Protein AF-A0A1I1M8N9-F1 (afdb_monomer_lite)

pLDDT: mean 78.41, std 16.71, range [30.73, 97.44]

Radius of gyration: 18.56 Å; chains: 1; bounding box: 44×31×47 Å

Secondary structure (DSSP, 8-state):
-EEEESS-STTTT-EEEEEEETTEEEEEETTEEEEESSHHHHHHHHHTTTGGGS-EEEE--PPPPEETTEEEEEEEEEEEETTEEEEEEEEEEEEPTT-SSGGGEEEEEEHHHHHT-TTB--S--TTHHHHHHHHHHHHHHHHHHH-TT--EEEEEEEE-TT--EEEEEEESS---GGGTTS-----THHHHHHHHHTT--

Foldseek 3Di:
DKKAFPDDDLRPLIWDWDPPDQQWIWIDDDLDIDIGRHPVRVVVVSVVVCSVVGHIDDDDDAAFKAAPNFGKKKKWKWFADPNAIFTDAIKIFTCDVSDPDRSNRPDIDGPVCQLPRPRTLAPDCPCLVVVVGVVVRVVVVVVCVVPVPQGMKIWIWGAHSDGDIDTPDIDSDDDPVVVPVPDDDPDVVCPPVVVVVVVPD

Structure (mmCIF, N/CA/C/O backbone):
data_AF-A0A1I1M8N9-F1
#
_entry.id   AF-A0A1I1M8N9-F1
#
loop_
_atom_site.group_PDB
_atom_site.id
_atom_site.type_symbol
_atom_site.label_atom_id
_atom_site.label_alt_id
_atom_site.label_comp_id
_atom_site.label_asym_id
_atom_site.label_entity_id
_atom_site.label_seq_id
_atom_site.pdbx_PDB_ins_code
_atom_site.Cartn_x
_atom_site.Cartn_y
_atom_site.Cartn_z
_atom_site.occupancy
_atom_site.B_iso_or_equiv
_atom_site.auth_seq_id
_atom_site.auth_comp_id
_atom_site.auth_asym_id
_atom_site.auth_atom_id
_atom_site.pdbx_PDB_model_num
ATOM 1 N N . MET A 1 1 ? 6.890 5.840 -14.897 1.00 63.34 1 MET A N 1
ATOM 2 C CA . MET A 1 1 ? 5.447 6.082 -14.662 1.00 63.34 1 MET A CA 1
ATOM 3 C C . MET A 1 1 ? 4.672 4.775 -14.721 1.00 63.34 1 MET A C 1
ATOM 5 O O . MET A 1 1 ? 5.058 3.883 -15.470 1.00 63.34 1 MET A O 1
ATOM 9 N N . ASN A 1 2 ? 3.602 4.658 -13.938 1.00 62.38 2 ASN A N 1
ATOM 10 C CA . ASN A 1 2 ? 2.645 3.559 -14.029 1.00 62.38 2 ASN A CA 1
ATOM 11 C C . ASN A 1 2 ? 1.405 4.045 -14.783 1.00 62.38 2 ASN A C 1
ATOM 13 O O . ASN A 1 2 ? 0.916 5.144 -14.525 1.00 62.38 2 ASN A O 1
ATOM 17 N N . ILE A 1 3 ? 0.877 3.219 -15.678 1.00 62.47 3 ILE A N 1
ATOM 18 C CA . ILE A 1 3 ? -0.401 3.462 -16.337 1.00 62.47 3 ILE A CA 1
ATOM 19 C C . ILE A 1 3 ? -1.380 2.390 -15.853 1.00 62.47 3 ILE A C 1
ATOM 21 O O . ILE A 1 3 ? -1.146 1.198 -16.060 1.00 62.47 3 ILE A O 1
ATOM 25 N N . LYS A 1 4 ? -2.452 2.813 -15.174 1.00 58.88 4 LYS A N 1
ATOM 26 C CA . LYS A 1 4 ? -3.506 1.946 -14.618 1.00 58.88 4 LYS A CA 1
ATOM 27 C C . LYS A 1 4 ? -4.832 2.245 -15.328 1.00 58.88 4 LYS A C 1
ATOM 29 O O . LYS A 1 4 ? -5.131 3.423 -15.520 1.00 58.88 4 LYS A O 1
ATOM 34 N N . PRO A 1 5 ? -5.646 1.243 -15.698 1.00 53.53 5 PRO A N 1
ATOM 35 C CA . PRO A 1 5 ? -6.990 1.509 -16.201 1.00 53.53 5 PRO A CA 1
ATOM 36 C C . PRO A 1 5 ? -7.826 2.262 -15.153 1.00 53.53 5 PRO A C 1
ATOM 38 O O . PRO A 1 5 ? -7.735 1.981 -13.962 1.00 53.53 5 PRO A O 1
ATOM 41 N N . PHE A 1 6 ? -8.662 3.200 -15.596 1.00 44.50 6 PHE A N 1
ATOM 42 C CA . PHE A 1 6 ? -9.544 4.024 -14.756 1.00 44.50 6 PHE A CA 1
ATOM 43 C C . PHE A 1 6 ? -10.494 3.166 -13.911 1.00 44.50 6 PHE A C 1
ATOM 45 O O . PHE A 1 6 ? -10.737 3.469 -12.749 1.00 44.50 6 PHE A O 1
ATOM 52 N N . VAL A 1 7 ? -10.957 2.046 -14.476 1.00 50.81 7 VAL A N 1
ATOM 53 C CA . VAL A 1 7 ? -11.667 0.986 -13.756 1.00 50.81 7 VAL A CA 1
ATOM 54 C C . VAL A 1 7 ? -10.872 -0.303 -13.926 1.00 50.81 7 VAL A C 1
ATOM 56 O O . VAL A 1 7 ? -10.923 -0.945 -14.978 1.00 50.81 7 VAL A O 1
ATOM 59 N N . SER A 1 8 ? -10.114 -0.675 -12.899 1.00 48.41 8 SER A N 1
ATOM 60 C CA . SER A 1 8 ? -9.426 -1.965 -12.834 1.00 48.41 8 SER A CA 1
ATOM 61 C C . SER A 1 8 ? -9.628 -2.584 -11.459 1.00 48.41 8 SER A C 1
ATOM 63 O O . SER A 1 8 ? -9.270 -1.965 -10.459 1.00 48.41 8 SER A O 1
ATOM 65 N N . GLN A 1 9 ? -10.120 -3.817 -11.413 1.00 49.56 9 GLN A N 1
ATOM 66 C CA . GLN A 1 9 ? -9.989 -4.672 -10.236 1.00 49.56 9 GLN A CA 1
ATOM 67 C C . GLN A 1 9 ? -8.716 -5.521 -10.373 1.00 49.56 9 GLN A C 1
ATOM 69 O O . GLN A 1 9 ? -8.291 -5.841 -11.484 1.00 49.56 9 GLN A O 1
ATOM 74 N N . GLN A 1 10 ? -8.090 -5.864 -9.242 1.00 52.69 10 GLN A N 1
ATOM 75 C CA . GLN A 1 10 ? -6.992 -6.846 -9.160 1.00 52.69 10 GLN A CA 1
ATOM 76 C C . GLN A 1 10 ? -5.707 -6.490 -9.941 1.00 52.69 10 GLN A C 1
ATOM 78 O O . GLN A 1 10 ? -4.848 -7.335 -10.159 1.00 52.69 10 GLN A O 1
ATOM 83 N N . GLY A 1 11 ? -5.519 -5.232 -10.355 1.00 54.22 11 GLY A N 1
ATOM 84 C CA . GLY A 1 11 ? -4.303 -4.793 -11.061 1.00 54.22 11 GLY A CA 1
ATOM 85 C C . GLY A 1 11 ? -4.189 -5.278 -12.506 1.00 54.22 11 GLY A C 1
ATOM 86 O O . GLY A 1 11 ? -3.132 -5.130 -13.120 1.00 54.22 11 GLY A O 1
ATOM 87 N N . LEU A 1 12 ? -5.275 -5.821 -13.062 1.00 55.72 12 LEU A N 1
ATOM 88 C CA . LEU A 1 12 ? -5.345 -6.207 -14.464 1.00 55.72 12 LEU A CA 1
ATOM 89 C C . LEU A 1 12 ? -5.147 -4.982 -15.361 1.00 55.72 12 LEU A C 1
ATOM 91 O O . LEU A 1 12 ? -5.797 -3.952 -15.186 1.00 55.72 12 LEU A O 1
ATOM 95 N N . GLY A 1 13 ? -4.253 -5.108 -16.341 1.00 61.28 13 GLY A N 1
ATOM 96 C CA . GLY A 1 13 ? -4.018 -4.068 -17.340 1.00 61.28 13 GLY A CA 1
ATOM 97 C C . GLY A 1 13 ? -3.053 -2.958 -16.915 1.00 61.28 13 GLY A C 1
ATOM 98 O O . GLY A 1 13 ? -2.938 -1.983 -17.655 1.00 61.28 13 GLY A O 1
ATOM 99 N N . ILE A 1 14 ? -2.356 -3.080 -15.777 1.00 67.00 14 ILE A N 1
ATOM 100 C CA . ILE A 1 14 ? -1.326 -2.110 -15.372 1.00 67.00 14 ILE A CA 1
ATOM 101 C C . ILE A 1 14 ? -0.049 -2.319 -16.196 1.00 67.00 14 ILE A C 1
ATOM 103 O O . ILE A 1 14 ? 0.514 -3.413 -16.231 1.00 67.00 14 ILE A O 1
ATOM 107 N N . ALA A 1 15 ? 0.442 -1.244 -16.811 1.00 73.75 15 ALA A N 1
ATOM 108 C CA . ALA A 1 15 ? 1.745 -1.2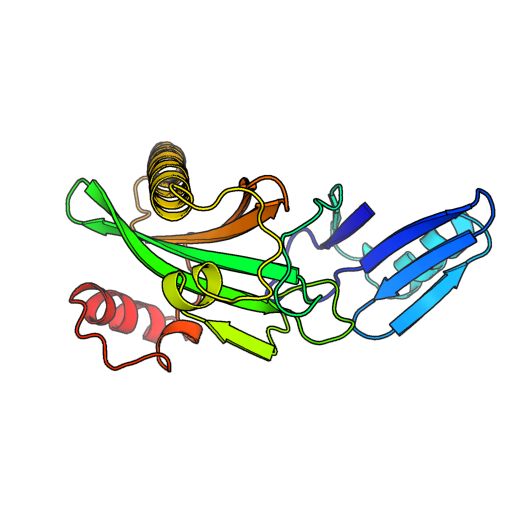03 -17.468 1.00 73.75 15 ALA A CA 1
ATOM 109 C C . ALA A 1 15 ? 2.672 -0.226 -16.736 1.00 73.75 15 ALA A C 1
ATOM 111 O O . ALA A 1 15 ? 2.276 0.895 -16.411 1.00 73.75 15 ALA A O 1
ATOM 112 N N . LYS A 1 16 ? 3.923 -0.622 -16.502 1.00 76.12 16 LYS A N 1
ATOM 113 C CA . LYS A 1 16 ? 4.987 0.283 -16.052 1.00 76.12 16 LYS A CA 1
ATOM 114 C C . LYS A 1 16 ? 5.821 0.689 -17.254 1.00 76.12 16 LYS A C 1
ATOM 116 O O . LYS A 1 16 ? 6.266 -0.172 -18.002 1.00 76.12 16 LYS A O 1
ATOM 121 N N . ILE A 1 17 ? 6.064 1.987 -17.396 1.00 79.25 17 ILE A N 1
ATOM 122 C CA . ILE A 1 17 ? 6.985 2.540 -18.389 1.00 79.25 17 ILE A CA 1
ATOM 123 C C . ILE A 1 17 ? 8.141 3.210 -17.661 1.00 79.25 17 ILE A C 1
ATOM 125 O O . ILE A 1 17 ? 7.931 4.100 -16.824 1.00 79.25 17 ILE A O 1
ATOM 129 N N . THR A 1 18 ? 9.353 2.804 -18.008 1.00 81.25 18 THR A N 1
ATOM 130 C CA . THR A 1 18 ? 10.605 3.374 -17.512 1.00 81.25 18 THR A CA 1
ATOM 131 C C . THR A 1 18 ? 11.383 3.926 -18.699 1.00 81.25 18 THR A C 1
ATOM 133 O O . THR A 1 18 ? 11.712 3.177 -19.613 1.00 81.25 18 THR A O 1
ATOM 136 N N . MET A 1 19 ? 11.697 5.221 -18.698 1.00 80.94 19 MET A N 1
ATOM 137 C CA . MET A 1 19 ? 12.667 5.769 -19.647 1.00 80.94 19 MET A CA 1
ATOM 138 C C . MET A 1 19 ? 14.065 5.397 -19.144 1.00 80.94 19 MET A C 1
ATOM 140 O O . MET A 1 19 ? 14.479 5.871 -18.090 1.00 80.94 19 MET A O 1
ATOM 144 N N . LEU A 1 20 ? 14.757 4.510 -19.858 1.00 83.25 20 LEU A N 1
ATOM 145 C CA . LEU A 1 20 ? 16.126 4.101 -19.528 1.00 83.25 20 LEU A CA 1
ATOM 146 C C . LEU A 1 20 ? 17.129 5.163 -19.991 1.00 83.25 20 LEU A C 1
ATOM 148 O O . LEU A 1 20 ? 18.097 5.465 -19.303 1.00 83.25 20 LEU A O 1
ATOM 152 N N . ASN A 1 21 ? 16.881 5.723 -21.175 1.00 82.19 21 ASN A N 1
ATOM 153 C CA . ASN A 1 21 ? 17.576 6.865 -21.761 1.00 82.19 21 ASN A CA 1
ATOM 154 C C . ASN A 1 21 ? 16.649 7.512 -22.818 1.00 82.19 21 ASN A C 1
ATOM 156 O O . ASN A 1 21 ? 15.583 6.952 -23.089 1.00 82.19 21 ASN A O 1
ATOM 160 N N . PRO A 1 22 ? 17.020 8.650 -23.439 1.00 80.06 22 PRO A N 1
ATOM 161 C CA . PRO A 1 22 ? 16.155 9.353 -24.396 1.00 80.06 22 PRO A CA 1
ATOM 162 C C . PRO A 1 22 ? 15.687 8.523 -25.604 1.00 80.06 22 PRO A C 1
ATOM 164 O O . PRO A 1 22 ? 14.729 8.900 -26.268 1.00 80.06 22 PRO A O 1
ATOM 167 N N . PHE A 1 23 ? 16.345 7.395 -25.878 1.00 82.44 23 PHE A N 1
ATOM 168 C CA . PHE A 1 23 ? 16.056 6.509 -27.003 1.00 82.44 23 PHE A CA 1
ATOM 169 C C . PHE A 1 23 ? 15.580 5.125 -26.563 1.00 82.44 23 PHE A C 1
ATOM 171 O O . PHE A 1 23 ? 15.506 4.229 -27.388 1.00 82.44 23 PHE A O 1
ATOM 178 N N . HIS A 1 24 ? 15.341 4.881 -25.273 1.00 86.50 24 HIS A N 1
ATOM 179 C CA . HIS A 1 24 ? 14.956 3.550 -24.806 1.00 86.50 24 HIS A CA 1
ATOM 180 C C . HIS A 1 24 ? 13.930 3.630 -23.683 1.00 86.50 24 HIS A C 1
ATOM 182 O O . HIS A 1 24 ? 14.194 4.164 -22.604 1.00 86.50 24 HIS A O 1
ATOM 188 N N . TYR A 1 25 ? 12.778 3.015 -23.925 1.00 86.00 25 TYR A N 1
ATOM 189 C CA . TYR A 1 25 ? 11.665 2.904 -22.996 1.00 86.00 25 TYR A CA 1
ATOM 190 C C . TYR A 1 25 ? 11.421 1.432 -22.686 1.00 86.00 25 TYR A C 1
ATOM 192 O O . TYR A 1 25 ? 11.065 0.654 -23.568 1.00 86.00 25 TYR A O 1
ATOM 200 N N . GLU A 1 26 ? 11.600 1.039 -21.430 1.00 87.94 26 GLU A N 1
ATOM 201 C CA . GLU A 1 26 ? 11.200 -0.278 -20.947 1.00 87.94 26 GLU A CA 1
ATOM 202 C C . GLU A 1 26 ? 9.721 -0.244 -20.561 1.00 87.94 26 GLU A C 1
ATOM 204 O O . GLU A 1 26 ? 9.294 0.576 -19.748 1.00 87.94 26 GLU A O 1
ATOM 209 N N . ILE A 1 27 ? 8.949 -1.167 -21.118 1.00 85.19 27 ILE A N 1
ATOM 210 C CA . ILE A 1 27 ? 7.550 -1.401 -20.794 1.00 85.19 27 ILE A CA 1
ATOM 211 C C . ILE A 1 27 ? 7.461 -2.749 -20.096 1.00 85.19 27 ILE A C 1
ATOM 213 O O . ILE A 1 27 ? 7.707 -3.797 -20.697 1.00 85.19 27 ILE A O 1
ATOM 217 N N . HIS A 1 28 ? 7.085 -2.723 -18.825 1.00 80.00 28 HIS A N 1
ATOM 218 C CA . HIS A 1 28 ? 6.803 -3.912 -18.042 1.00 80.00 28 HIS A CA 1
ATOM 219 C C . HIS A 1 28 ? 5.288 -4.098 -17.946 1.00 80.00 28 HIS A C 1
ATOM 221 O O . HIS A 1 28 ? 4.572 -3.242 -17.425 1.00 80.00 28 HIS A O 1
ATOM 227 N N . PHE A 1 29 ? 4.799 -5.223 -18.457 1.00 74.94 29 PHE A N 1
ATOM 228 C CA . PHE A 1 29 ? 3.398 -5.617 -18.399 1.00 74.94 29 PHE A CA 1
ATOM 229 C C . PHE A 1 29 ? 3.291 -7.059 -1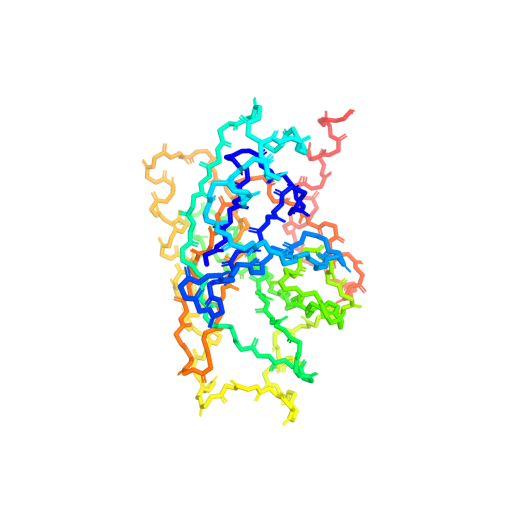7.895 1.00 74.94 29 PHE A C 1
ATOM 231 O O . PHE A 1 29 ? 3.870 -7.970 -18.493 1.00 74.94 29 PHE A O 1
ATOM 238 N N . ASN A 1 30 ? 2.550 -7.274 -16.805 1.00 69.00 30 ASN A N 1
ATOM 239 C CA . ASN A 1 30 ? 2.517 -8.545 -16.071 1.00 69.00 30 ASN A CA 1
ATOM 240 C C . ASN A 1 30 ? 3.936 -9.019 -15.698 1.00 69.00 30 ASN A C 1
ATOM 242 O O . ASN A 1 30 ? 4.617 -8.312 -14.969 1.00 69.00 30 ASN A O 1
ATOM 246 N N . ASN A 1 31 ? 4.381 -10.174 -16.206 1.00 65.50 31 ASN A N 1
ATOM 247 C CA . ASN A 1 31 ? 5.724 -10.736 -16.007 1.00 65.50 31 ASN A CA 1
ATOM 248 C C . ASN A 1 31 ? 6.640 -10.571 -17.236 1.00 65.50 31 ASN A C 1
ATOM 250 O O . ASN A 1 31 ? 7.635 -11.283 -17.376 1.00 65.50 31 ASN A O 1
ATOM 254 N N . ARG A 1 32 ? 6.278 -9.697 -18.183 1.00 74.31 32 ARG A N 1
ATOM 255 C CA . ARG A 1 32 ? 7.026 -9.486 -19.429 1.00 74.31 32 ARG A CA 1
ATOM 256 C C . ARG A 1 32 ? 7.568 -8.072 -19.499 1.00 74.31 32 ARG A C 1
ATOM 258 O O . ARG A 1 32 ? 6.837 -7.107 -19.280 1.00 74.31 32 ARG A O 1
ATOM 265 N N . LYS A 1 33 ? 8.828 -7.960 -19.906 1.00 84.56 33 LYS A N 1
ATOM 266 C CA . LYS A 1 33 ? 9.491 -6.692 -20.210 1.00 84.56 33 LYS A CA 1
ATOM 267 C C . LYS A 1 33 ? 9.748 -6.600 -21.709 1.00 84.56 33 LYS A C 1
ATOM 269 O O . LYS A 1 33 ? 10.160 -7.579 -22.327 1.00 84.56 33 LYS A O 1
ATOM 274 N N . VAL A 1 34 ? 9.482 -5.437 -22.287 1.00 87.69 34 VAL A N 1
ATOM 275 C CA . VAL A 1 34 ? 9.769 -5.114 -23.689 1.00 87.69 34 VAL A CA 1
ATOM 276 C C . VAL A 1 34 ? 10.425 -3.744 -23.735 1.00 87.69 34 VAL A C 1
ATOM 278 O O . VAL A 1 34 ? 9.952 -2.827 -23.075 1.00 87.69 34 VAL A O 1
ATOM 281 N N . THR A 1 35 ? 11.473 -3.587 -24.538 1.00 90.69 35 THR A N 1
ATOM 282 C CA . THR A 1 35 ? 12.136 -2.293 -24.748 1.00 90.69 35 THR A CA 1
ATOM 283 C C . THR A 1 35 ? 11.744 -1.719 -26.104 1.00 90.69 35 THR A C 1
ATOM 285 O O . THR A 1 35 ? 11.719 -2.448 -27.096 1.00 90.69 35 THR A O 1
ATOM 288 N N . LYS A 1 36 ? 11.430 -0.422 -26.141 1.00 90.81 36 LYS A N 1
ATOM 289 C CA . LYS A 1 36 ? 11.099 0.357 -27.341 1.00 90.81 36 LYS A CA 1
ATOM 290 C C . LYS A 1 36 ? 12.077 1.500 -27.537 1.00 90.81 36 LYS A C 1
ATOM 292 O O . LYS A 1 36 ? 12.563 2.051 -26.553 1.00 90.81 36 LYS A O 1
ATOM 297 N N . THR A 1 37 ? 12.358 1.843 -28.789 1.00 88.81 37 THR A N 1
ATOM 298 C CA . THR A 1 37 ? 13.433 2.783 -29.147 1.00 88.81 37 THR A CA 1
ATOM 299 C C . THR A 1 37 ? 13.016 4.255 -29.160 1.00 88.81 37 THR A C 1
ATOM 301 O O . THR A 1 37 ? 13.833 5.153 -29.348 1.00 88.81 37 THR A O 1
ATOM 304 N N . ASN A 1 38 ? 11.730 4.533 -28.968 1.00 84.69 38 ASN A N 1
ATOM 305 C CA . ASN A 1 38 ? 11.191 5.883 -28.842 1.00 84.69 38 ASN A CA 1
ATOM 306 C C . ASN A 1 38 ? 9.802 5.839 -28.185 1.00 84.69 38 ASN A C 1
ATOM 308 O O . ASN A 1 38 ? 9.235 4.768 -27.936 1.00 84.69 38 ASN A O 1
ATOM 312 N N . MET A 1 39 ? 9.277 7.027 -27.883 1.00 80.75 39 MET A N 1
ATOM 313 C CA . MET A 1 39 ? 7.985 7.194 -27.224 1.00 80.75 39 MET A CA 1
ATOM 314 C C . MET A 1 39 ? 6.810 6.769 -28.117 1.00 80.75 39 MET A C 1
ATOM 316 O O . MET A 1 39 ? 5.841 6.221 -27.599 1.00 80.75 39 MET A O 1
ATOM 320 N N . ASP A 1 40 ? 6.905 6.960 -29.435 1.00 85.69 40 ASP A N 1
ATOM 321 C CA . ASP A 1 40 ? 5.838 6.601 -30.378 1.00 85.69 40 ASP A CA 1
ATOM 322 C C . ASP A 1 40 ? 5.652 5.082 -30.444 1.00 85.69 40 ASP A C 1
ATOM 324 O O . ASP A 1 40 ? 4.548 4.574 -30.269 1.00 85.69 40 ASP A O 1
ATOM 328 N N . GLU A 1 41 ? 6.744 4.325 -30.547 1.00 87.56 41 GLU A N 1
ATOM 329 C CA . GLU A 1 41 ? 6.717 2.864 -30.477 1.00 87.56 41 GLU A CA 1
ATOM 330 C C . GLU A 1 41 ? 6.222 2.347 -29.124 1.00 87.56 41 GLU A C 1
ATOM 332 O O . GLU A 1 41 ? 5.574 1.297 -29.050 1.00 87.56 41 GLU A O 1
ATOM 337 N N . ALA A 1 42 ? 6.553 3.052 -28.038 1.00 83.19 42 ALA A N 1
ATOM 338 C CA . ALA A 1 42 ? 6.055 2.715 -26.714 1.00 83.19 42 ALA A CA 1
ATOM 339 C C . ALA A 1 42 ? 4.541 2.935 -26.620 1.00 83.19 42 ALA A C 1
ATOM 341 O O . ALA A 1 42 ? 3.815 2.063 -26.133 1.00 83.19 42 ALA A O 1
ATOM 342 N N . TYR A 1 43 ? 4.064 4.065 -27.137 1.00 81.81 43 TYR A N 1
ATOM 343 C CA . TYR A 1 43 ? 2.651 4.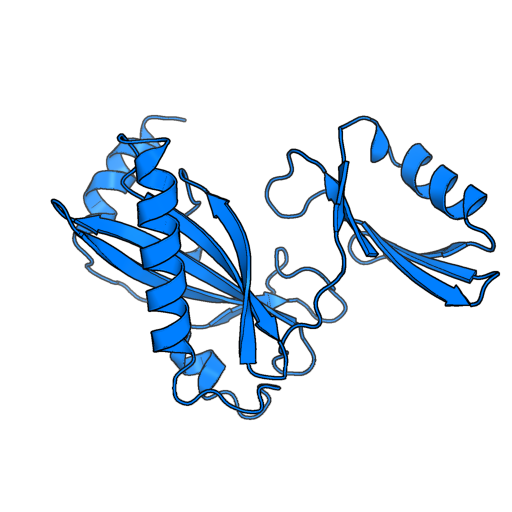405 -27.215 1.00 81.81 43 TYR A CA 1
ATOM 344 C C . TYR A 1 43 ? 1.875 3.406 -28.081 1.00 81.81 43 TYR A C 1
ATOM 346 O O . TYR A 1 43 ? 0.872 2.855 -27.622 1.00 81.81 43 TYR A O 1
ATOM 354 N N . ASP A 1 44 ? 2.367 3.091 -29.278 1.00 85.06 44 ASP A N 1
ATOM 355 C CA . ASP A 1 44 ? 1.738 2.138 -30.195 1.00 85.06 44 ASP A CA 1
ATOM 356 C C . ASP A 1 44 ? 1.695 0.726 -29.617 1.00 85.06 44 ASP A C 1
ATOM 358 O O . ASP A 1 44 ? 0.684 0.031 -29.743 1.00 85.06 44 ASP A O 1
ATOM 362 N N . TYR A 1 45 ? 2.749 0.308 -28.910 1.00 83.00 45 TYR A N 1
ATOM 363 C CA . TYR A 1 45 ? 2.755 -0.972 -28.206 1.00 83.00 45 TYR A CA 1
ATOM 364 C C . TYR A 1 45 ? 1.644 -1.047 -27.153 1.00 83.00 45 TYR A C 1
ATOM 366 O O . TYR A 1 45 ? 0.953 -2.060 -27.052 1.00 83.00 45 TYR A O 1
ATOM 374 N N . ILE A 1 46 ? 1.439 0.023 -26.382 1.00 76.62 46 ILE A N 1
ATOM 375 C CA . ILE A 1 46 ? 0.400 0.079 -25.344 1.00 76.62 46 ILE A CA 1
ATOM 376 C C . ILE A 1 46 ? -0.989 0.142 -25.978 1.00 76.62 46 ILE A C 1
ATOM 378 O O . ILE A 1 46 ? -1.893 -0.591 -25.570 1.00 76.62 46 ILE A O 1
ATOM 382 N N . LYS A 1 47 ? -1.153 0.968 -27.014 1.00 77.00 47 LYS A N 1
ATOM 383 C CA . LYS A 1 47 ? -2.395 1.108 -27.778 1.00 77.00 47 LYS A CA 1
ATOM 384 C C . LYS A 1 47 ? -2.818 -0.215 -28.418 1.00 77.00 47 LYS A C 1
ATOM 386 O O . LYS A 1 47 ? -3.976 -0.604 -28.299 1.00 77.00 47 LYS A O 1
ATOM 391 N N . GLY A 1 48 ? -1.879 -0.932 -29.037 1.00 74.81 48 GLY A N 1
ATOM 392 C CA . GLY A 1 48 ? -2.115 -2.202 -29.731 1.00 74.81 48 GLY A CA 1
ATOM 393 C C . GLY A 1 48 ? -2.423 -3.391 -28.816 1.00 74.81 48 GLY A C 1
ATOM 394 O O . GLY A 1 48 ? -2.853 -4.436 -29.298 1.00 74.81 48 GLY A O 1
ATOM 395 N N . LYS A 1 49 ? -2.233 -3.259 -27.498 1.00 69.81 49 LYS A N 1
ATOM 396 C CA . LYS A 1 49 ? -2.617 -4.276 -26.502 1.00 69.81 49 LYS A CA 1
ATOM 397 C C . LYS A 1 49 ? -4.041 -4.104 -25.976 1.00 69.81 49 LYS A C 1
ATOM 399 O O . LYS A 1 49 ? -4.375 -4.691 -24.951 1.00 69.81 49 LYS A O 1
ATOM 404 N N . ASP A 1 50 ? -4.858 -3.290 -26.647 1.00 61.69 50 ASP A N 1
ATOM 405 C CA . ASP A 1 50 ? -6.208 -2.914 -26.214 1.00 61.69 50 ASP A CA 1
ATOM 406 C C . ASP A 1 50 ? -6.258 -2.270 -24.825 1.00 61.69 50 ASP A C 1
ATOM 408 O O . ASP A 1 50 ? -7.332 -2.119 -24.242 1.00 61.69 50 ASP A O 1
ATOM 412 N N . LEU A 1 51 ? -5.103 -1.827 -24.315 1.00 61.19 51 LEU A N 1
ATOM 413 C CA . LEU A 1 51 ? -5.027 -1.143 -23.037 1.00 61.19 51 LEU A CA 1
ATOM 414 C C . LEU A 1 51 ? -5.794 0.177 -23.169 1.00 61.19 51 LEU A C 1
ATOM 416 O O . LEU A 1 51 ? -6.792 0.375 -22.502 1.00 61.19 51 LEU A O 1
ATOM 420 N N . LEU A 1 52 ? -5.502 1.013 -24.162 1.00 58.38 52 LEU A N 1
ATOM 421 C CA . LEU A 1 52 ? -6.161 2.322 -24.311 1.00 58.38 52 LEU A CA 1
ATOM 422 C C . LEU A 1 52 ? -7.627 2.297 -24.804 1.00 58.38 52 LEU A C 1
ATOM 424 O O . LEU A 1 52 ? -8.193 3.361 -25.042 1.00 58.38 52 LEU A O 1
ATOM 428 N N . LYS A 1 53 ? -8.276 1.130 -24.959 1.00 58.41 53 LYS A N 1
ATOM 429 C CA . LYS A 1 53 ? -9.724 1.064 -25.271 1.00 58.41 53 LYS A CA 1
ATOM 430 C C . LYS A 1 53 ? -10.611 1.474 -24.086 1.00 58.41 53 LYS A C 1
ATOM 432 O O . LYS A 1 53 ? -11.814 1.653 -24.252 1.00 58.41 53 LYS A O 1
ATOM 437 N N . LYS A 1 54 ? -10.029 1.615 -22.893 1.00 61.94 54 LYS A N 1
ATOM 438 C CA . LYS A 1 54 ? -10.665 2.167 -21.688 1.00 61.94 54 LYS A CA 1
ATOM 439 C C . LYS A 1 54 ? -9.926 3.442 -21.276 1.00 61.94 54 LYS A C 1
ATOM 441 O O . LYS A 1 54 ? -8.789 3.649 -21.686 1.00 61.94 54 LYS A O 1
ATOM 446 N N . SER A 1 55 ? -10.538 4.288 -20.448 1.00 67.19 55 SER A N 1
ATOM 447 C CA . SER A 1 55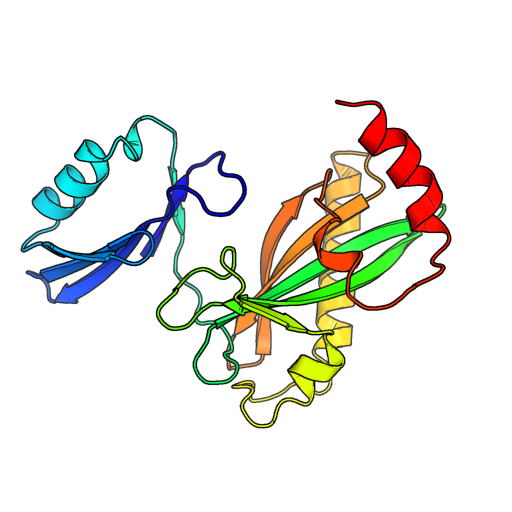 ? -9.821 5.407 -19.816 1.00 67.19 55 SER A CA 1
ATOM 448 C C . SER A 1 55 ? -8.697 4.862 -18.930 1.00 67.19 55 SER A C 1
ATOM 450 O O . SER A 1 55 ? -8.899 3.858 -18.249 1.00 67.19 55 SER A O 1
ATOM 452 N N . TYR A 1 56 ? -7.520 5.491 -18.936 1.00 69.38 56 TYR A N 1
ATOM 453 C CA . TYR A 1 56 ? -6.364 5.131 -18.100 1.00 69.38 56 TYR A CA 1
ATOM 454 C C . TYR A 1 56 ? -5.894 6.354 -17.314 1.00 69.38 56 TYR A C 1
ATOM 456 O O . TYR A 1 56 ? -5.998 7.483 -17.785 1.00 69.38 56 TYR A O 1
ATOM 464 N N . ILE A 1 57 ? -5.349 6.116 -16.126 1.00 70.12 57 ILE A N 1
ATOM 465 C CA . ILE A 1 57 ? -4.704 7.119 -15.286 1.00 70.12 57 ILE A CA 1
ATOM 466 C C . ILE A 1 57 ? -3.198 6.873 -15.339 1.00 70.12 57 ILE A C 1
ATOM 468 O O . ILE A 1 57 ? -2.726 5.762 -15.077 1.00 70.12 57 ILE A O 1
ATOM 472 N N . VAL A 1 58 ? -2.444 7.925 -15.654 1.00 72.19 58 VAL A N 1
ATOM 473 C CA . VAL A 1 58 ? -0.989 7.948 -15.495 1.00 72.19 58 VAL A CA 1
ATOM 474 C C . VAL A 1 58 ? -0.688 8.399 -14.072 1.00 72.19 58 VAL A C 1
ATOM 476 O O . VAL A 1 58 ? -1.137 9.461 -13.648 1.00 72.19 58 VAL A O 1
ATOM 479 N N . ARG A 1 59 ? 0.050 7.583 -13.322 1.00 68.50 59 ARG A N 1
ATOM 480 C CA . ARG A 1 59 ? 0.509 7.912 -11.971 1.00 68.50 59 ARG A CA 1
ATOM 481 C C . ARG A 1 59 ? 2.021 7.801 -11.894 1.00 68.50 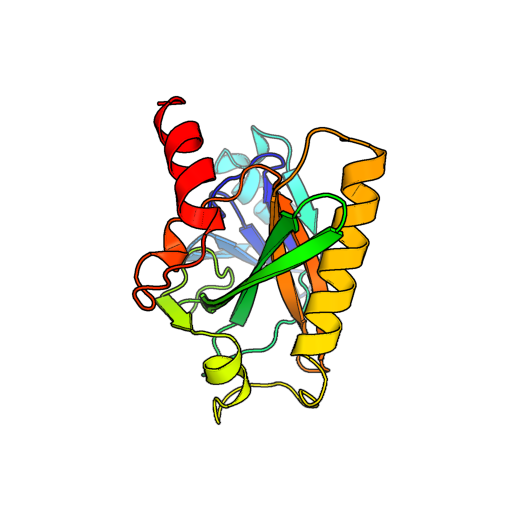59 ARG A C 1
ATOM 483 O O . ARG A 1 59 ? 2.634 6.900 -12.482 1.00 68.50 59 ARG A O 1
ATOM 490 N N . GLU A 1 60 ? 2.628 8.714 -11.152 1.00 73.38 60 GLU A N 1
ATOM 491 C CA . GLU A 1 60 ? 4.020 8.565 -10.759 1.00 73.38 60 GLU A CA 1
ATOM 492 C C . GLU A 1 60 ? 4.190 7.280 -9.939 1.00 73.38 60 GLU A C 1
ATOM 494 O O . GLU A 1 60 ? 3.292 6.865 -9.201 1.00 73.38 60 GLU A O 1
ATOM 499 N N . ARG A 1 61 ? 5.319 6.592 -10.133 1.00 73.19 61 ARG A N 1
ATOM 500 C CA . ARG A 1 61 ? 5.625 5.412 -9.328 1.00 73.19 61 ARG A CA 1
ATOM 501 C C . ARG A 1 61 ? 6.286 5.899 -8.052 1.00 73.19 61 ARG A C 1
ATOM 503 O O . ARG A 1 61 ? 7.402 6.397 -8.108 1.00 73.19 61 ARG A O 1
ATOM 510 N N . LEU A 1 62 ? 5.617 5.668 -6.935 1.00 79.94 62 LEU A N 1
ATOM 511 C CA . LEU A 1 62 ? 6.206 5.873 -5.625 1.00 79.94 62 LEU A CA 1
ATOM 512 C C . LEU A 1 62 ? 7.169 4.711 -5.320 1.00 79.94 62 LEU A C 1
ATOM 514 O O . LEU A 1 62 ? 6.820 3.553 -5.594 1.00 79.94 62 LEU A O 1
ATOM 518 N N . PRO A 1 63 ? 8.389 4.987 -4.827 1.00 84.62 63 PRO A N 1
ATOM 519 C CA . PRO A 1 63 ? 9.258 3.947 -4.296 1.00 84.62 63 PRO A CA 1
ATOM 520 C C . PRO A 1 63 ? 8.589 3.360 -3.053 1.00 84.62 63 PRO A C 1
ATOM 522 O O . PRO A 1 63 ? 8.185 4.108 -2.165 1.00 84.62 63 PRO A O 1
ATOM 525 N N . LEU A 1 64 ? 8.444 2.037 -3.015 1.00 91.00 64 LEU A N 1
ATOM 526 C CA . LEU A 1 64 ? 7.850 1.344 -1.877 1.00 91.00 64 LEU A CA 1
ATOM 527 C C . LEU A 1 64 ? 8.938 0.681 -1.056 1.00 91.00 64 LEU A C 1
ATOM 529 O O . LEU A 1 64 ? 9.971 0.290 -1.595 1.00 91.00 64 LEU A O 1
ATOM 533 N N . ALA A 1 65 ? 8.671 0.547 0.233 1.00 92.56 65 ALA A N 1
ATOM 534 C CA . ALA A 1 65 ? 9.371 -0.373 1.091 1.00 92.56 65 ALA A CA 1
ATOM 535 C C . ALA A 1 65 ? 9.269 -1.791 0.522 1.00 92.56 65 ALA A C 1
ATOM 537 O O . ALA A 1 65 ? 8.317 -2.155 -0.179 1.00 92.56 65 ALA A O 1
ATOM 538 N N . GLU A 1 66 ? 10.272 -2.588 0.838 1.00 93.19 66 GLU A N 1
ATOM 539 C CA . GLU A 1 66 ? 10.434 -3.936 0.339 1.00 93.19 66 GLU A CA 1
ATOM 540 C C . GLU A 1 66 ? 10.715 -4.878 1.507 1.00 93.19 66 GLU A C 1
ATOM 542 O O . GLU A 1 66 ? 11.318 -4.494 2.510 1.00 93.19 66 GLU A O 1
ATOM 547 N N . ILE A 1 67 ? 10.284 -6.126 1.357 1.00 92.19 67 ILE A N 1
ATOM 548 C CA . ILE A 1 67 ? 10.728 -7.255 2.173 1.00 92.19 67 ILE A CA 1
ATOM 549 C C . ILE A 1 67 ? 11.387 -8.235 1.214 1.00 92.19 67 ILE A C 1
ATOM 551 O O . ILE A 1 67 ? 10.789 -8.596 0.202 1.00 92.19 67 ILE A O 1
ATOM 555 N N . ASP A 1 68 ? 12.622 -8.643 1.504 1.00 89.38 68 ASP A N 1
ATOM 556 C CA . ASP A 1 68 ? 13.396 -9.548 0.640 1.00 89.38 68 ASP A CA 1
ATOM 557 C C . ASP A 1 68 ? 13.535 -9.027 -0.812 1.00 89.38 68 ASP A C 1
ATOM 559 O O . ASP A 1 68 ? 13.502 -9.792 -1.778 1.00 89.38 68 ASP A O 1
ATOM 563 N N . GLY A 1 69 ? 13.644 -7.702 -0.981 1.00 87.62 69 GLY A N 1
ATOM 564 C CA . GLY A 1 69 ? 13.712 -7.042 -2.294 1.00 87.62 69 GLY A CA 1
ATOM 565 C C . GLY A 1 69 ? 12.397 -7.064 -3.086 1.00 87.62 69 GLY A C 1
ATOM 566 O O . GLY A 1 69 ? 12.386 -6.809 -4.291 1.00 87.62 69 GLY A O 1
ATOM 567 N N . CYS A 1 70 ? 11.287 -7.427 -2.437 1.00 88.25 70 CYS A N 1
ATOM 568 C CA . CYS A 1 70 ? 9.958 -7.457 -3.031 1.00 88.25 70 CYS A CA 1
ATOM 569 C C . CYS A 1 70 ? 9.098 -6.321 -2.453 1.00 88.25 70 CYS A C 1
ATOM 571 O O . CYS A 1 70 ? 8.926 -6.264 -1.232 1.00 88.25 70 CYS A O 1
ATOM 573 N N . PRO A 1 71 ? 8.523 -5.439 -3.295 1.00 89.50 71 PRO A N 1
ATOM 574 C CA . PRO A 1 71 ? 7.672 -4.343 -2.841 1.00 89.50 71 PRO A CA 1
ATOM 575 C C . PRO A 1 71 ? 6.501 -4.804 -1.977 1.00 89.50 71 PRO A C 1
ATOM 577 O O . PRO A 1 71 ? 5.867 -5.821 -2.282 1.00 89.50 71 PRO A O 1
ATOM 580 N N . ILE A 1 72 ? 6.182 -4.012 -0.954 1.00 91.44 72 ILE A N 1
ATOM 581 C CA . ILE A 1 72 ? 5.028 -4.239 -0.083 1.00 91.44 72 ILE A CA 1
ATOM 582 C C . ILE A 1 72 ? 3.969 -3.144 -0.234 1.00 91.44 72 ILE A C 1
ATOM 584 O O . ILE A 1 72 ? 4.281 -1.974 -0.456 1.00 91.44 72 ILE A O 1
ATOM 588 N N . ASP A 1 73 ? 2.705 -3.532 -0.085 1.00 92.38 73 ASP A N 1
ATOM 589 C CA . ASP A 1 73 ? 1.606 -2.623 0.249 1.00 92.38 73 ASP A CA 1
ATOM 590 C C . ASP A 1 73 ? 0.804 -3.184 1.426 1.00 92.38 73 ASP A C 1
ATOM 592 O O . ASP A 1 73 ? 0.968 -4.348 1.799 1.00 92.38 73 ASP A O 1
ATOM 596 N N . ILE A 1 74 ? -0.032 -2.348 2.034 1.00 93.25 74 ILE A N 1
ATOM 597 C CA . ILE A 1 74 ? -0.876 -2.724 3.163 1.00 93.25 74 ILE A CA 1
ATOM 598 C C . ILE A 1 74 ? -2.331 -2.513 2.776 1.00 93.25 74 ILE A C 1
ATOM 600 O O . ILE A 1 74 ? -2.740 -1.397 2.460 1.00 93.25 74 ILE A O 1
ATOM 604 N N . ARG A 1 75 ? -3.134 -3.572 2.862 1.00 94.31 75 ARG A N 1
ATOM 605 C CA . ARG A 1 75 ? -4.590 -3.456 2.861 1.00 94.31 75 ARG A CA 1
ATOM 606 C C . ARG A 1 75 ? -5.054 -3.199 4.291 1.00 94.31 75 ARG A C 1
ATOM 608 O O . ARG A 1 75 ? -4.839 -4.029 5.170 1.00 94.31 75 ARG A O 1
ATOM 615 N N . VAL A 1 76 ? -5.714 -2.066 4.497 1.00 95.56 76 VAL A N 1
ATOM 616 C CA . VAL A 1 76 ? -6.285 -1.651 5.785 1.00 95.56 76 VAL A CA 1
ATOM 617 C C . VAL A 1 76 ? -7.801 -1.617 5.666 1.00 95.56 76 VAL A C 1
ATOM 619 O O . VAL A 1 76 ? -8.322 -0.979 4.754 1.00 95.56 76 VAL A O 1
ATOM 622 N N . ILE A 1 77 ? -8.510 -2.294 6.566 1.00 95.38 77 ILE A N 1
ATOM 623 C CA . ILE A 1 77 ? -9.970 -2.231 6.663 1.00 95.38 77 ILE A CA 1
ATOM 624 C C . ILE A 1 77 ? -10.341 -1.285 7.797 1.00 95.38 77 ILE A C 1
ATOM 626 O O . ILE A 1 77 ? -9.929 -1.484 8.941 1.00 95.38 77 ILE A O 1
ATOM 630 N N . THR A 1 78 ? -11.128 -0.262 7.478 1.00 96.06 78 THR A N 1
ATOM 631 C CA . THR A 1 78 ? -11.811 0.567 8.466 1.00 96.06 78 THR A CA 1
ATOM 632 C C . THR A 1 78 ? -13.294 0.252 8.469 1.00 96.06 78 THR A C 1
ATOM 634 O O . THR A 1 78 ? -13.901 0.059 7.415 1.00 96.06 78 THR A O 1
ATOM 637 N N . GLN A 1 79 ? -13.884 0.212 9.658 1.00 94.88 79 GLN A N 1
ATOM 638 C CA . GLN A 1 79 ? -15.316 0.019 9.852 1.00 94.88 79 GLN A CA 1
ATOM 639 C C . GLN A 1 79 ? -15.850 1.056 10.832 1.00 94.88 79 GLN A C 1
ATOM 641 O O . GLN A 1 79 ? -15.166 1.466 11.776 1.00 94.88 79 GLN A O 1
ATOM 646 N N . LYS A 1 80 ? -17.076 1.504 10.586 1.00 92.38 80 LYS A N 1
ATOM 647 C CA . LYS A 1 80 ? -17.792 2.427 11.453 1.00 92.38 80 LYS A CA 1
ATOM 648 C C . LYS A 1 80 ? -18.619 1.623 12.445 1.00 92.38 80 LYS A C 1
ATOM 650 O O . LYS A 1 80 ? -19.593 0.979 12.078 1.00 92.38 80 LYS A O 1
ATOM 655 N N . GLU A 1 81 ? -18.243 1.698 13.713 1.00 87.19 81 GLU A N 1
ATOM 656 C CA . GLU A 1 81 ? -19.008 1.120 14.812 1.00 87.19 81 GLU A CA 1
ATOM 657 C C . GLU A 1 81 ? -19.768 2.248 15.516 1.00 87.19 81 GLU A C 1
ATOM 659 O O . GLU A 1 81 ? -19.171 3.185 16.058 1.00 87.19 81 GLU A O 1
ATOM 664 N N . HIS A 1 82 ? -21.100 2.191 15.468 1.00 83.81 82 HIS A N 1
ATOM 665 C CA . HIS A 1 82 ? -21.986 3.279 15.888 1.00 83.81 82 HIS A CA 1
ATOM 666 C C . HIS A 1 82 ? -21.661 4.608 15.176 1.00 83.81 82 HIS A C 1
ATOM 668 O O . HIS A 1 82 ? -22.028 4.812 14.021 1.00 83.81 82 HIS A O 1
ATOM 674 N N . SER A 1 83 ? -20.976 5.529 15.854 1.00 86.00 83 SER A N 1
ATOM 675 C CA . SER A 1 83 ? -20.592 6.849 15.343 1.00 86.00 83 SER A CA 1
ATOM 676 C C . SER A 1 83 ? -19.085 7.005 15.135 1.00 86.00 83 SER A C 1
ATOM 678 O O . SER A 1 83 ? -18.625 8.102 14.825 1.00 86.00 83 SER A O 1
ATOM 680 N N . SER A 1 84 ? -18.300 5.942 15.331 1.00 91.50 84 SER A N 1
ATOM 681 C CA . SER A 1 84 ? -16.838 6.020 15.358 1.00 91.50 84 SER A CA 1
ATOM 682 C C . SER A 1 84 ? -16.194 5.048 14.378 1.00 91.50 84 SER A C 1
ATOM 684 O O . SER A 1 84 ? -16.412 3.841 14.437 1.00 91.50 84 SER A O 1
ATOM 686 N N . TRP A 1 85 ? -15.351 5.587 13.500 1.00 95.62 85 TRP A N 1
ATOM 687 C CA . TRP A 1 85 ? -14.489 4.803 12.620 1.00 95.62 85 TRP A CA 1
ATOM 688 C C . TRP A 1 85 ? -13.338 4.173 13.400 1.00 95.62 85 TRP A C 1
ATOM 690 O O . TRP A 1 85 ? -12.660 4.855 14.174 1.00 95.62 85 TRP A O 1
ATOM 700 N N . LYS A 1 86 ? -13.098 2.888 13.155 1.00 95.69 86 LYS A N 1
ATOM 701 C CA . LYS A 1 86 ? -11.993 2.108 13.714 1.00 95.69 86 LYS A CA 1
ATOM 702 C C . LYS A 1 86 ? -11.285 1.354 12.599 1.00 95.69 86 LYS A C 1
ATOM 704 O O . LYS A 1 86 ? -11.923 0.958 11.626 1.00 95.69 86 LYS A O 1
ATOM 709 N N . VAL A 1 87 ? -9.983 1.136 12.750 1.00 95.06 87 VAL A N 1
ATOM 710 C CA . VAL A 1 87 ? -9.276 0.134 11.946 1.00 95.06 87 VAL A CA 1
ATOM 711 C C . VAL A 1 87 ? -9.549 -1.230 12.559 1.00 95.06 87 VAL A C 1
ATOM 713 O O . VAL A 1 87 ? -9.377 -1.402 13.764 1.00 95.06 87 VAL A O 1
ATOM 716 N N . THR A 1 88 ? -10.001 -2.175 11.745 1.00 91.69 88 THR A N 1
ATOM 717 C CA . THR A 1 88 ? -10.377 -3.515 12.209 1.00 91.69 88 THR A CA 1
ATOM 718 C C . THR A 1 88 ? -9.416 -4.581 11.723 1.00 91.69 88 THR A C 1
ATOM 720 O O . THR A 1 88 ? -9.167 -5.535 12.452 1.00 91.69 88 THR A O 1
ATOM 723 N N . GLU A 1 89 ? -8.804 -4.393 10.552 1.00 91.06 89 GLU A N 1
ATOM 724 C CA . GLU A 1 89 ? -7.796 -5.314 10.031 1.00 91.06 89 GLU A CA 1
ATOM 725 C C . GLU A 1 89 ? -6.717 -4.620 9.210 1.00 91.06 89 GLU A C 1
ATOM 727 O O . GLU A 1 89 ? -6.955 -3.603 8.551 1.00 91.06 89 GLU A O 1
ATOM 732 N N . LYS A 1 90 ? -5.528 -5.226 9.211 1.00 93.44 90 LYS A N 1
ATOM 733 C CA . LYS A 1 90 ? -4.368 -4.810 8.419 1.00 93.44 90 LYS A CA 1
ATOM 734 C C . LYS A 1 90 ? -3.656 -6.050 7.907 1.00 93.44 90 LYS A C 1
ATOM 736 O O . LYS A 1 90 ? -3.343 -6.950 8.681 1.00 93.44 90 LYS A O 1
ATOM 741 N N . ILE A 1 91 ? -3.360 -6.077 6.617 1.00 91.94 91 ILE A N 1
ATOM 742 C CA . ILE A 1 91 ? -2.614 -7.167 5.991 1.00 91.94 91 ILE A CA 1
ATOM 743 C C . ILE A 1 91 ? -1.600 -6.593 5.018 1.00 91.94 91 ILE A C 1
ATOM 745 O O . ILE A 1 91 ? -1.911 -5.725 4.203 1.00 91.94 91 ILE A O 1
ATOM 749 N N . VAL A 1 92 ? -0.370 -7.076 5.109 1.00 91.88 92 VAL A N 1
ATOM 750 C CA . VAL A 1 92 ? 0.728 -6.682 4.236 1.00 91.88 92 VAL A CA 1
ATOM 751 C C . VAL A 1 92 ? 0.810 -7.665 3.082 1.00 91.88 92 VAL A C 1
ATOM 753 O O . 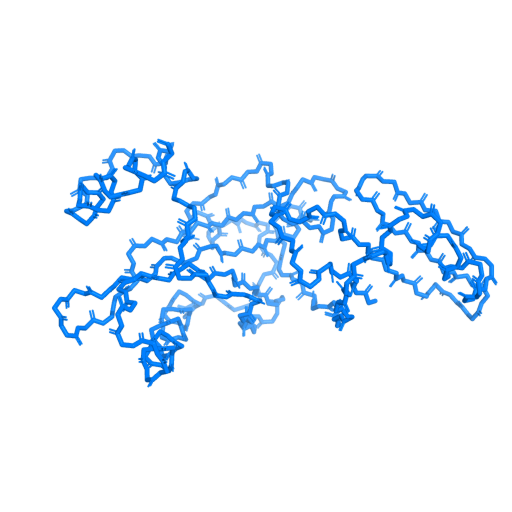VAL A 1 92 ? 0.948 -8.874 3.279 1.00 91.88 92 VAL A O 1
ATOM 756 N N . LYS A 1 93 ? 0.738 -7.139 1.864 1.00 91.38 93 LYS A N 1
ATOM 757 C CA . LYS A 1 93 ? 0.887 -7.881 0.615 1.00 91.38 93 LYS A CA 1
ATOM 758 C C . LYS A 1 93 ? 2.314 -7.725 0.121 1.00 91.38 93 LYS A C 1
ATOM 760 O O . LYS A 1 93 ? 2.702 -6.650 -0.333 1.00 91.38 93 LYS A O 1
ATOM 765 N N . VAL A 1 94 ? 3.080 -8.810 0.157 1.00 88.75 94 VAL A N 1
ATOM 766 C CA . VAL A 1 94 ? 4.417 -8.854 -0.444 1.00 88.75 94 VAL A CA 1
ATOM 767 C C . VAL A 1 94 ? 4.276 -9.304 -1.894 1.00 88.75 94 VAL A C 1
ATOM 769 O O . VAL A 1 94 ? 3.742 -10.386 -2.173 1.00 88.75 94 VAL A O 1
ATOM 772 N N . ALA A 1 95 ? 4.722 -8.463 -2.828 1.00 82.12 95 ALA A N 1
ATOM 773 C CA . ALA A 1 95 ? 4.708 -8.784 -4.250 1.00 82.12 95 ALA A CA 1
ATOM 774 C C . ALA A 1 95 ? 5.534 -10.045 -4.549 1.00 82.12 95 ALA A C 1
ATOM 776 O O . ALA A 1 95 ? 6.479 -10.379 -3.837 1.00 82.12 95 ALA A O 1
ATOM 777 N N . GLY A 1 96 ? 5.191 -10.747 -5.629 1.00 75.31 96 GLY A N 1
ATOM 778 C CA . GLY A 1 96 ? 6.031 -11.829 -6.124 1.00 75.31 96 GLY A CA 1
ATOM 779 C C . GLY A 1 96 ? 7.374 -11.347 -6.665 1.00 75.31 96 GLY A C 1
ATOM 780 O O . GLY A 1 96 ? 7.496 -10.214 -7.132 1.00 75.31 96 GLY A O 1
ATOM 781 N N . LYS A 1 97 ? 8.373 -12.236 -6.672 1.00 69.38 97 LYS A N 1
ATOM 782 C CA . LYS A 1 97 ? 9.681 -11.941 -7.274 1.00 69.38 97 LYS A CA 1
ATOM 783 C C . LYS A 1 97 ? 9.512 -11.480 -8.728 1.00 69.38 97 LYS A C 1
ATOM 785 O O . LYS A 1 97 ? 8.759 -12.088 -9.485 1.00 69.38 97 LYS A O 1
ATOM 790 N N . ASP A 1 98 ? 10.191 -10.392 -9.086 1.00 66.75 98 ASP A N 1
ATOM 791 C CA . ASP A 1 98 ? 10.102 -9.687 -10.376 1.00 66.75 98 ASP A CA 1
ATOM 792 C C . ASP A 1 98 ? 8.762 -8.984 -10.678 1.00 66.75 98 ASP A C 1
ATOM 794 O O . ASP A 1 98 ? 8.651 -8.313 -11.707 1.00 66.75 98 ASP A O 1
ATOM 798 N N . PHE A 1 99 ? 7.762 -9.036 -9.790 1.00 60.75 99 PHE A N 1
ATOM 799 C CA . PHE A 1 99 ? 6.530 -8.262 -9.941 1.00 60.75 99 PHE A CA 1
ATOM 800 C C . PHE A 1 99 ? 6.692 -6.856 -9.365 1.00 60.75 99 PHE A C 1
ATOM 802 O O . PHE A 1 99 ? 7.164 -6.645 -8.254 1.00 60.75 99 PHE A O 1
ATOM 809 N N . PHE A 1 100 ? 6.251 -5.860 -10.133 1.00 60.25 100 PHE A N 1
ATOM 810 C CA . PHE A 1 100 ? 6.281 -4.456 -9.713 1.00 60.25 100 PHE A CA 1
ATOM 811 C C . PHE A 1 100 ? 4.950 -3.975 -9.112 1.00 60.25 100 PHE A C 1
ATOM 813 O O . PHE A 1 100 ? 4.879 -2.816 -8.687 1.00 60.25 100 PHE A O 1
ATOM 820 N N . ILE A 1 101 ? 3.926 -4.838 -9.139 1.00 56.53 101 ILE A N 1
ATOM 821 C CA . ILE A 1 101 ? 2.616 -4.678 -8.505 1.00 56.53 101 ILE A CA 1
ATOM 822 C C . ILE A 1 101 ? 2.392 -5.818 -7.509 1.00 56.53 101 ILE A C 1
ATOM 824 O O . ILE A 1 101 ? 2.735 -6.969 -7.751 1.00 56.53 101 ILE A O 1
ATOM 828 N N . THR A 1 102 ? 1.754 -5.473 -6.411 1.00 54.12 102 THR A N 1
ATOM 829 C CA . THR A 1 102 ? 1.444 -6.286 -5.224 1.00 54.12 102 THR A CA 1
ATOM 830 C C . THR A 1 102 ? 0.112 -7.026 -5.327 1.00 54.12 102 THR A C 1
ATOM 832 O O . THR A 1 102 ? -0.223 -7.822 -4.459 1.00 54.12 102 THR A O 1
ATOM 835 N N . ASN A 1 103 ? -0.670 -6.804 -6.388 1.00 57.88 103 ASN A N 1
ATOM 836 C CA . ASN A 1 103 ? -1.932 -7.524 -6.599 1.00 57.88 103 ASN A CA 1
ATOM 837 C C . ASN A 1 103 ? -1.731 -9.008 -6.942 1.00 57.88 103 ASN A C 1
ATOM 839 O O . ASN A 1 103 ? -2.646 -9.801 -6.758 1.00 57.88 103 ASN A O 1
ATOM 843 N N . ALA A 1 104 ? -0.521 -9.387 -7.361 1.00 54.94 104 ALA A N 1
ATOM 844 C CA . ALA A 1 104 ? -0.044 -10.766 -7.379 1.00 54.94 104 ALA A CA 1
ATOM 845 C C . ALA A 1 104 ? 0.784 -11.045 -6.111 1.00 54.94 104 ALA A C 1
ATOM 847 O O . ALA A 1 104 ? 1.950 -11.437 -6.198 1.00 54.94 104 ALA A O 1
ATOM 848 N N . ALA A 1 105 ? 0.216 -10.745 -4.938 1.00 60.62 105 ALA A N 1
ATOM 849 C CA . ALA A 1 105 ? 0.880 -10.998 -3.667 1.00 60.62 105 ALA A CA 1
ATOM 850 C C . ALA A 1 105 ? 1.201 -12.491 -3.570 1.00 60.62 105 ALA A C 1
ATOM 852 O O . ALA A 1 105 ? 0.305 -13.328 -3.675 1.00 60.62 105 ALA A O 1
ATOM 853 N N . GLN A 1 106 ? 2.477 -12.824 -3.398 1.00 66.44 106 GLN A N 1
ATOM 854 C CA . GLN A 1 106 ? 2.894 -14.212 -3.177 1.00 66.44 106 GLN A CA 1
ATOM 855 C C . GLN A 1 106 ? 2.878 -14.570 -1.695 1.00 66.44 106 GLN A C 1
ATOM 857 O O . GLN A 1 106 ? 2.823 -15.747 -1.345 1.00 66.44 106 GLN A O 1
ATOM 862 N N . LYS A 1 107 ? 2.912 -13.556 -0.828 1.00 80.56 107 LYS A N 1
ATOM 863 C CA . LYS A 1 107 ? 2.898 -13.723 0.617 1.00 80.56 107 LYS A CA 1
ATOM 864 C C . LYS A 1 107 ? 2.023 -12.652 1.251 1.00 80.56 107 LYS A C 1
ATOM 866 O O . LYS A 1 107 ? 2.099 -11.479 0.883 1.00 80.56 107 LYS A O 1
ATOM 871 N N . LEU A 1 108 ? 1.212 -13.086 2.207 1.00 86.81 108 LEU A N 1
ATOM 872 C CA . LEU A 1 108 ? 0.437 -12.227 3.087 1.00 86.81 108 LEU A CA 1
ATOM 873 C C . LEU A 1 108 ? 1.047 -12.309 4.484 1.00 86.81 108 LEU A C 1
ATOM 875 O O . LEU A 1 108 ? 1.414 -13.396 4.932 1.00 86.81 108 LEU A O 1
ATOM 879 N N . LEU A 1 109 ? 1.195 -11.163 5.136 1.00 87.94 109 LEU A N 1
ATOM 880 C CA . LEU A 1 109 ? 1.732 -11.042 6.487 1.00 87.94 109 LEU A CA 1
ATOM 881 C C . LEU A 1 109 ? 0.812 -10.154 7.318 1.00 87.94 109 LEU A C 1
ATOM 883 O O . LEU A 1 109 ? 0.262 -9.182 6.800 1.00 87.94 109 LEU A O 1
ATOM 887 N N . ASN A 1 110 ? 0.705 -10.432 8.613 1.00 89.44 110 ASN A N 1
ATOM 888 C CA . ASN A 1 110 ? 0.188 -9.430 9.542 1.00 89.44 110 ASN A CA 1
ATOM 889 C C . ASN A 1 110 ? 1.179 -8.258 9.628 1.00 89.44 110 ASN A C 1
ATOM 891 O O . ASN A 1 110 ? 2.379 -8.433 9.388 1.00 89.44 110 ASN A O 1
ATOM 895 N N . LEU A 1 111 ? 0.691 -7.062 9.969 1.00 89.31 111 LEU A N 1
ATOM 896 C CA . LEU A 1 111 ? 1.531 -5.861 10.015 1.00 89.31 111 LEU A CA 1
ATOM 897 C C . LEU A 1 111 ? 2.733 -6.029 10.958 1.00 89.31 111 LEU A C 1
ATOM 899 O O . LEU A 1 111 ? 3.856 -5.749 10.548 1.00 89.31 111 LEU A O 1
ATOM 903 N N . ASP A 1 112 ? 2.525 -6.596 12.146 1.00 88.19 112 ASP A N 1
ATOM 904 C CA . ASP A 1 112 ? 3.601 -6.868 13.109 1.00 88.19 112 ASP A CA 1
ATOM 905 C C . ASP A 1 112 ? 4.692 -7.773 12.532 1.00 88.19 112 ASP A C 1
ATOM 907 O O . ASP A 1 112 ? 5.882 -7.491 12.665 1.00 88.19 112 ASP A O 1
ATOM 911 N N . GLN A 1 113 ? 4.294 -8.837 11.827 1.00 89.88 113 GLN A N 1
ATOM 912 C CA . GLN A 1 113 ? 5.233 -9.762 11.187 1.00 89.88 113 GLN A CA 1
ATOM 913 C C . GLN A 1 113 ? 6.053 -9.063 10.100 1.00 89.88 113 GLN A C 1
ATOM 915 O O . GLN A 1 113 ? 7.233 -9.361 9.924 1.00 89.88 113 GLN A O 1
ATOM 920 N N . ALA A 1 114 ? 5.433 -8.146 9.355 1.00 91.19 114 ALA A N 1
ATOM 921 C CA . ALA A 1 114 ? 6.122 -7.365 8.339 1.00 91.19 114 ALA A CA 1
ATOM 922 C C . ALA A 1 114 ? 7.096 -6.358 8.966 1.00 91.19 114 ALA A C 1
ATOM 924 O O . ALA A 1 114 ? 8.244 -6.297 8.535 1.00 91.19 114 ALA A O 1
ATOM 925 N N . ILE A 1 115 ? 6.668 -5.623 10.000 1.00 89.00 115 ILE A N 1
ATOM 926 C CA . ILE A 1 115 ? 7.477 -4.628 10.728 1.00 89.00 115 ILE A CA 1
ATOM 927 C C . ILE A 1 115 ? 8.700 -5.273 11.389 1.00 89.00 115 ILE A C 1
ATOM 929 O O . ILE A 1 115 ? 9.780 -4.687 11.378 1.00 89.00 115 ILE A O 1
ATOM 933 N N . GLN A 1 116 ? 8.546 -6.484 11.927 1.00 88.94 116 GLN A N 1
ATOM 934 C CA . GLN A 1 116 ? 9.624 -7.250 12.562 1.00 88.94 116 GLN A CA 1
ATOM 935 C C . GLN A 1 116 ? 10.512 -8.008 11.564 1.00 88.94 116 GLN A C 1
ATOM 937 O O . GLN A 1 116 ? 11.480 -8.654 11.971 1.00 88.94 116 GLN A O 1
ATOM 942 N N . SER A 1 117 ? 10.201 -7.968 10.265 1.00 88.69 117 SER A N 1
ATOM 943 C CA . SER A 1 117 ? 10.999 -8.656 9.254 1.00 88.69 117 SER A CA 1
ATOM 944 C C . SER A 1 117 ? 12.418 -8.072 9.203 1.00 88.69 117 SER A C 1
ATOM 946 O O . SER A 1 117 ? 12.571 -6.865 9.007 1.00 88.69 117 SER A O 1
ATOM 948 N N . PRO A 1 118 ? 13.476 -8.901 9.302 1.00 85.56 118 PRO A N 1
ATOM 949 C CA . PRO A 1 118 ? 14.858 -8.416 9.311 1.00 85.56 118 PRO A CA 1
ATOM 950 C C . PRO A 1 118 ? 15.279 -7.774 7.982 1.00 85.56 118 PRO A C 1
ATOM 952 O O . PRO A 1 118 ? 16.239 -7.012 7.944 1.00 85.56 118 PRO A O 1
ATOM 955 N N . ASN A 1 119 ? 14.558 -8.077 6.900 1.00 88.69 119 ASN A N 1
ATOM 956 C CA . ASN A 1 119 ? 14.826 -7.573 5.555 1.00 88.69 119 ASN A CA 1
ATOM 957 C C . ASN A 1 119 ? 13.828 -6.486 5.127 1.00 88.69 119 ASN A C 1
ATOM 959 O O . ASN A 1 119 ? 13.706 -6.216 3.932 1.00 88.69 119 ASN A O 1
ATOM 963 N N . LEU A 1 120 ? 13.084 -5.898 6.071 1.00 90.56 120 LEU A N 1
ATOM 964 C CA . LEU A 1 120 ? 12.225 -4.752 5.798 1.00 90.56 120 LEU A CA 1
ATOM 965 C C . LEU A 1 120 ? 13.076 -3.511 5.515 1.00 90.56 120 LEU A C 1
ATOM 967 O O . LEU A 1 120 ? 13.855 -3.064 6.354 1.00 90.56 120 LEU A O 1
ATOM 971 N N . SER A 1 121 ? 12.884 -2.904 4.349 1.00 90.25 121 SER A N 1
ATOM 972 C CA . SER A 1 121 ? 13.637 -1.722 3.926 1.00 90.25 121 SER A CA 1
ATOM 973 C C . SER A 1 121 ? 12.996 -0.405 4.400 1.00 90.25 121 SER A C 1
ATOM 975 O O . SER A 1 121 ? 12.750 0.486 3.586 1.00 90.25 121 SER A O 1
ATOM 977 N N . ILE A 1 122 ? 12.679 -0.277 5.692 1.00 88.94 122 ILE A N 1
ATOM 978 C CA . ILE A 1 122 ? 12.128 0.956 6.285 1.00 88.94 122 ILE A CA 1
ATOM 979 C C . ILE A 1 122 ? 13.097 1.494 7.333 1.00 88.94 122 ILE A C 1
ATOM 981 O O . ILE A 1 122 ? 13.510 0.775 8.235 1.00 88.94 122 ILE A O 1
ATOM 985 N N . SER A 1 123 ? 13.440 2.777 7.217 1.00 80.69 123 SER A N 1
ATOM 986 C CA . SER A 1 123 ? 14.428 3.419 8.098 1.00 80.69 123 SER A CA 1
ATOM 987 C C . SER A 1 123 ? 13.872 3.786 9.482 1.00 80.69 123 SER A C 1
ATOM 989 O O . SER A 1 123 ? 14.631 3.850 10.444 1.00 80.69 123 SER A O 1
ATOM 991 N N . ASN A 1 124 ? 12.564 4.035 9.589 1.00 77.06 124 ASN A N 1
ATOM 992 C CA . ASN A 1 124 ? 11.871 4.331 10.843 1.00 77.06 124 ASN A CA 1
ATOM 993 C C . ASN A 1 124 ? 10.469 3.705 10.829 1.00 77.06 124 ASN A C 1
ATOM 995 O O . ASN A 1 124 ? 9.657 4.038 9.967 1.00 77.06 124 ASN A O 1
ATOM 999 N N . ASN A 1 125 ? 10.192 2.802 11.770 1.00 80.69 125 ASN A N 1
ATOM 1000 C CA . ASN A 1 125 ? 8.917 2.092 11.875 1.00 80.69 125 ASN A CA 1
ATOM 1001 C C . ASN A 1 125 ? 8.229 2.240 13.247 1.00 80.69 125 ASN A C 1
ATOM 1003 O O . ASN A 1 125 ? 7.147 1.687 13.425 1.00 80.69 125 ASN A O 1
ATOM 1007 N N . GLU A 1 126 ? 8.799 3.007 14.186 1.00 80.19 126 GLU A N 1
ATOM 1008 C CA . GLU A 1 126 ? 8.374 3.031 15.600 1.00 80.19 126 GLU A CA 1
ATOM 1009 C C . GLU A 1 126 ? 6.919 3.499 15.791 1.00 80.19 126 GLU A C 1
ATOM 1011 O O . GLU A 1 126 ? 6.236 3.072 16.717 1.00 80.19 126 GLU A O 1
ATOM 1016 N N . GLN A 1 127 ? 6.418 4.341 14.884 1.00 88.12 127 GLN A N 1
ATOM 1017 C CA . GLN A 1 127 ? 5.045 4.865 14.913 1.00 88.12 127 GLN A CA 1
ATOM 1018 C C . GLN A 1 127 ? 4.236 4.497 13.668 1.00 88.12 127 GLN A C 1
ATOM 1020 O O . GLN A 1 127 ? 3.129 4.997 13.482 1.00 88.12 127 GLN A O 1
ATOM 1025 N N . LEU A 1 128 ? 4.770 3.631 12.806 1.00 90.81 128 LEU A N 1
ATOM 1026 C CA . LEU A 1 128 ? 4.203 3.376 11.485 1.00 90.81 128 LEU A CA 1
ATOM 1027 C C . LEU A 1 128 ? 2.749 2.903 11.565 1.00 90.81 128 LEU A C 1
ATOM 1029 O O . LEU A 1 128 ? 1.891 3.414 10.853 1.00 90.81 128 LEU A O 1
ATOM 1033 N N . GLU A 1 129 ? 2.462 1.968 12.466 1.00 93.62 129 GLU A N 1
ATOM 1034 C CA . GLU A 1 129 ? 1.109 1.454 12.662 1.00 93.62 129 GLU A CA 1
ATOM 1035 C C . GLU A 1 129 ? 0.131 2.537 13.140 1.00 93.62 129 GLU A C 1
ATOM 1037 O O . GLU A 1 129 ? -0.953 2.684 12.576 1.00 93.62 129 GLU A O 1
ATOM 1042 N N . TYR A 1 130 ? 0.530 3.330 14.136 1.00 94.75 130 TYR A N 1
ATOM 1043 C CA . TYR A 1 130 ? -0.285 4.428 14.656 1.00 94.75 130 TYR A CA 1
ATOM 1044 C C . TYR A 1 130 ? -0.596 5.466 13.569 1.00 94.75 130 TYR A C 1
ATOM 1046 O O . TYR A 1 130 ? -1.728 5.934 13.433 1.00 94.75 130 TYR A O 1
ATOM 1054 N N . GLU A 1 131 ? 0.408 5.809 12.767 1.00 95.56 131 GLU A N 1
ATOM 1055 C CA . GLU A 1 131 ? 0.289 6.779 11.686 1.00 95.56 131 GLU A CA 1
ATOM 1056 C C . GLU A 1 131 ? -0.620 6.267 10.558 1.00 95.56 131 GLU A C 1
ATOM 1058 O O . GLU A 1 131 ? -1.470 7.020 10.071 1.00 95.56 131 GLU A O 1
ATOM 1063 N N . ILE A 1 132 ? -0.513 4.981 10.197 1.00 96.12 132 ILE A N 1
ATOM 1064 C CA . ILE A 1 132 ? -1.423 4.316 9.251 1.00 96.12 132 ILE A CA 1
ATOM 1065 C C . ILE A 1 132 ? -2.863 4.402 9.756 1.00 96.12 132 ILE A C 1
ATOM 1067 O O . ILE A 1 132 ? -3.751 4.816 9.003 1.00 96.12 132 ILE A O 1
ATOM 1071 N N . ASP A 1 133 ? -3.095 4.059 11.024 1.00 97.06 133 ASP A N 1
ATOM 1072 C CA . ASP A 1 133 ? -4.438 4.043 11.601 1.00 97.06 133 ASP A CA 1
ATOM 1073 C C . ASP A 1 133 ? -5.054 5.436 11.611 1.00 97.06 133 ASP A C 1
ATOM 1075 O O . ASP A 1 133 ? -6.187 5.634 11.163 1.00 97.06 133 ASP A O 1
ATOM 1079 N N . ARG A 1 134 ? -4.277 6.428 12.051 1.00 97.44 134 ARG A N 1
ATOM 1080 C CA . ARG A 1 134 ? -4.693 7.829 12.073 1.00 97.44 134 ARG A CA 1
ATOM 1081 C C . ARG A 1 134 ? -5.079 8.321 10.678 1.00 97.44 134 ARG A C 1
ATOM 1083 O O . ARG A 1 134 ? -6.133 8.941 10.529 1.00 97.44 134 ARG A O 1
ATOM 1090 N N . ILE A 1 135 ? -4.253 8.047 9.665 1.00 97.31 135 ILE A N 1
ATOM 1091 C CA . ILE A 1 135 ? -4.497 8.465 8.276 1.00 97.31 135 ILE A CA 1
ATOM 1092 C C . ILE A 1 135 ? -5.749 7.782 7.713 1.00 97.31 135 ILE A C 1
ATOM 1094 O O . ILE A 1 135 ? -6.594 8.458 7.125 1.00 97.31 135 ILE A O 1
ATOM 1098 N N . CYS A 1 136 ? -5.920 6.474 7.926 1.00 97.44 136 CYS A N 1
ATOM 1099 C CA . CYS A 1 136 ? -7.073 5.728 7.409 1.00 97.44 136 CYS A CA 1
ATOM 1100 C C . CYS A 1 136 ? -8.386 6.147 8.085 1.00 97.44 136 CYS A C 1
ATOM 1102 O O . CYS A 1 136 ? -9.406 6.310 7.411 1.00 97.44 136 CYS A O 1
ATOM 1104 N N . ILE A 1 137 ? -8.377 6.377 9.401 1.00 97.44 137 ILE A N 1
ATOM 1105 C CA . ILE A 1 137 ? -9.548 6.883 10.134 1.00 97.44 137 ILE A CA 1
ATOM 1106 C C . ILE A 1 137 ? -9.906 8.292 9.659 1.00 97.44 137 ILE A C 1
ATOM 1108 O O . ILE A 1 137 ? -11.079 8.580 9.424 1.00 97.44 137 ILE A O 1
ATOM 1112 N N . TYR A 1 138 ? -8.911 9.167 9.493 1.00 96.81 138 TYR A N 1
ATOM 1113 C CA . TYR A 1 138 ? -9.136 10.517 8.979 1.00 96.81 138 TYR A CA 1
ATOM 1114 C C . TYR A 1 138 ? -9.731 10.488 7.566 1.00 96.81 138 TYR A C 1
ATOM 1116 O O . TYR A 1 138 ? -10.755 11.122 7.321 1.00 96.81 138 TYR A O 1
ATOM 1124 N N . ALA A 1 139 ? -9.158 9.684 6.666 1.00 95.94 139 ALA A N 1
ATOM 1125 C CA . ALA A 1 139 ? -9.688 9.497 5.320 1.00 95.94 139 ALA A CA 1
ATOM 1126 C C . ALA A 1 139 ? -11.126 8.956 5.341 1.00 95.94 139 ALA A C 1
ATOM 1128 O O . ALA A 1 139 ? -11.967 9.448 4.597 1.00 95.94 139 ALA A O 1
ATOM 1129 N N . SER A 1 140 ? -11.438 7.999 6.221 1.00 95.88 140 SER A N 1
ATOM 1130 C CA . SER A 1 140 ? -12.790 7.430 6.327 1.00 95.88 140 SER A CA 1
ATOM 1131 C C . SER A 1 140 ? -13.843 8.480 6.682 1.00 95.88 140 SER A C 1
ATOM 1133 O O . SER A 1 140 ? -14.909 8.504 6.072 1.00 95.88 140 SER A O 1
ATOM 1135 N N . LYS A 1 141 ? -13.518 9.401 7.599 1.00 94.44 141 LYS A N 1
ATOM 1136 C CA . LYS A 1 141 ? -14.396 10.528 7.953 1.00 94.44 141 LYS A CA 1
ATOM 1137 C C . LYS A 1 141 ? -14.642 11.461 6.763 1.00 94.44 141 LYS A C 1
ATOM 1139 O O . LYS A 1 141 ? -15.777 11.845 6.522 1.00 94.44 141 LYS A O 1
ATOM 1144 N N . LEU A 1 142 ? -13.607 11.766 5.977 1.00 93.31 142 LEU A N 1
ATOM 1145 C CA . LEU A 1 142 ? -13.755 12.588 4.766 1.00 93.31 142 LEU A CA 1
ATOM 1146 C C . LEU A 1 142 ? -14.603 11.902 3.681 1.00 93.31 142 LEU A C 1
ATOM 1148 O O . LEU A 1 142 ? -15.350 12.558 2.954 1.00 93.31 142 LEU A O 1
ATOM 1152 N N . PHE A 1 143 ? -14.493 10.578 3.550 1.00 89.88 143 PHE A N 1
ATOM 1153 C CA . PHE A 1 143 ? -15.343 9.814 2.636 1.00 89.88 143 PHE A CA 1
ATOM 1154 C C . PHE A 1 143 ? -16.811 9.835 3.079 1.00 89.88 143 PHE A C 1
ATOM 1156 O O . PHE A 1 143 ? -17.695 10.013 2.241 1.00 89.88 143 PHE A O 1
ATOM 1163 N N . GLU A 1 144 ? -17.064 9.697 4.381 1.00 91.69 144 GLU A N 1
ATOM 1164 C CA . GLU A 1 144 ? -18.406 9.741 4.968 1.00 91.69 144 GLU A CA 1
ATOM 1165 C C . GLU A 1 144 ? -19.119 11.075 4.700 1.00 91.69 144 GLU A C 1
ATOM 1167 O O . GLU A 1 144 ? -20.308 11.066 4.388 1.00 91.69 144 GLU A O 1
ATOM 1172 N N . GLU A 1 145 ? -18.404 12.206 4.731 1.00 90.12 145 GLU A N 1
ATOM 1173 C CA . GLU A 1 145 ? -18.974 13.534 4.432 1.00 90.12 145 GLU A CA 1
ATOM 1174 C C . GLU A 1 145 ? -19.677 13.590 3.065 1.00 90.12 145 GLU A C 1
ATOM 1176 O O . GLU A 1 145 ? -20.664 14.308 2.902 1.00 90.12 145 GLU A O 1
ATOM 1181 N N . ASN A 1 146 ? -19.196 12.814 2.088 1.00 86.88 146 ASN A N 1
ATOM 1182 C CA . ASN A 1 146 ? -19.756 12.755 0.735 1.00 86.88 146 ASN A CA 1
ATOM 1183 C C . ASN A 1 146 ? -20.636 11.517 0.496 1.00 86.88 146 ASN A C 1
ATOM 1185 O O . ASN A 1 146 ? -21.403 11.481 -0.469 1.00 86.88 146 ASN A O 1
ATOM 1189 N N . HIS A 1 147 ? -20.534 10.504 1.359 1.00 86.38 147 HIS A N 1
ATOM 1190 C CA . HIS A 1 147 ? -21.254 9.238 1.244 1.00 86.38 147 HIS A CA 1
ATOM 1191 C C . HIS A 1 147 ? -21.704 8.733 2.630 1.00 86.38 147 HIS A C 1
ATOM 1193 O O . HIS A 1 147 ? -21.090 7.815 3.171 1.00 86.38 147 HIS A O 1
ATOM 1199 N N . PRO A 1 148 ? -22.787 9.284 3.209 1.00 86.00 148 PRO A N 1
ATOM 1200 C CA . PRO A 1 148 ? -23.185 9.007 4.597 1.00 86.00 148 PRO A CA 1
ATOM 1201 C C . PRO A 1 148 ? -23.529 7.542 4.910 1.00 86.00 148 PRO A C 1
ATOM 1203 O O . PRO A 1 148 ? -23.480 7.135 6.069 1.00 86.00 148 PRO A O 1
ATOM 1206 N N . ASP A 1 149 ? -23.866 6.752 3.887 1.00 88.31 149 ASP A N 1
ATOM 1207 C CA . ASP A 1 149 ? -24.279 5.350 4.029 1.00 88.31 149 ASP A CA 1
ATOM 1208 C C . ASP A 1 149 ? -23.094 4.367 4.108 1.00 88.31 149 ASP A C 1
ATOM 1210 O O . ASP A 1 149 ? -23.283 3.167 4.340 1.00 88.31 149 ASP A O 1
ATOM 1214 N N . ILE A 1 150 ? -21.856 4.838 3.903 1.00 89.75 150 ILE A N 1
ATOM 1215 C CA . ILE A 1 150 ? -20.681 3.967 3.990 1.00 89.75 150 ILE A CA 1
ATOM 1216 C C . ILE A 1 150 ? -20.347 3.669 5.454 1.00 89.75 150 ILE A C 1
ATOM 1218 O O . ILE A 1 150 ? -20.263 4.556 6.302 1.00 89.75 150 ILE A O 1
ATOM 1222 N N . HIS A 1 151 ? -20.100 2.398 5.732 1.00 91.19 151 HIS A N 1
ATOM 1223 C CA . HIS A 1 151 ? -19.741 1.898 7.060 1.00 91.19 151 HIS A CA 1
ATOM 1224 C C . HIS A 1 151 ? -18.483 1.025 7.028 1.00 91.19 151 HIS A C 1
ATOM 1226 O O . HIS A 1 151 ? -17.994 0.621 8.078 1.00 91.19 151 HIS A O 1
ATOM 1232 N N . ILE A 1 152 ? -17.933 0.765 5.839 1.00 94.19 152 ILE A N 1
ATOM 1233 C CA . ILE A 1 152 ? -16.704 0.003 5.639 1.00 94.19 152 ILE A CA 1
ATOM 1234 C C . ILE A 1 152 ? -15.893 0.596 4.487 1.00 94.19 152 ILE A C 1
ATOM 1236 O O . ILE A 1 152 ? -16.447 0.962 3.448 1.00 94.19 152 ILE A O 1
ATOM 1240 N N . ILE A 1 153 ? -14.573 0.687 4.652 1.00 94.62 153 ILE A N 1
ATOM 1241 C CA . ILE A 1 153 ? -13.649 1.070 3.582 1.00 94.62 153 ILE A CA 1
ATOM 1242 C C . ILE A 1 153 ? -12.398 0.197 3.658 1.00 94.62 153 ILE A C 1
ATOM 1244 O O . ILE A 1 153 ? -11.801 0.026 4.715 1.00 94.62 153 ILE A O 1
ATOM 1248 N N . GLY A 1 154 ? -11.977 -0.348 2.517 1.00 95.25 154 GLY A N 1
ATOM 1249 C CA . GLY A 1 154 ? -10.657 -0.953 2.370 1.00 95.25 154 GLY A CA 1
ATOM 1250 C C . GLY A 1 154 ? -9.706 -0.010 1.652 1.00 95.25 154 GLY A C 1
ATOM 1251 O O . GLY A 1 154 ? -9.926 0.300 0.479 1.00 95.25 154 GLY A O 1
ATOM 1252 N N . PHE A 1 155 ? -8.648 0.407 2.335 1.00 95.44 155 PHE A N 1
ATOM 1253 C CA . PHE A 1 155 ? -7.579 1.220 1.770 1.00 95.44 155 PHE A CA 1
ATOM 1254 C C . PHE A 1 155 ? -6.406 0.354 1.324 1.00 95.44 155 PHE A C 1
ATOM 1256 O O . PHE A 1 155 ? -6.004 -0.554 2.049 1.00 95.44 155 PHE A O 1
ATOM 1263 N N . ASP A 1 156 ? -5.833 0.666 0.163 1.00 93.31 156 ASP A N 1
ATOM 1264 C CA . ASP A 1 156 ? -4.494 0.197 -0.204 1.00 93.31 156 ASP A CA 1
ATOM 1265 C C . ASP A 1 156 ? -3.485 1.297 0.105 1.00 93.31 156 ASP A C 1
ATOM 1267 O O . ASP A 1 156 ? -3.556 2.402 -0.446 1.00 93.31 156 ASP A O 1
ATOM 1271 N N . ILE A 1 157 ? -2.546 0.973 0.983 1.00 94.62 157 ILE A N 1
ATOM 1272 C CA . ILE A 1 157 ? -1.557 1.886 1.535 1.00 94.62 157 ILE A CA 1
ATOM 1273 C C . ILE A 1 157 ? -0.164 1.478 1.062 1.00 94.62 157 ILE A C 1
ATOM 1275 O O . ILE A 1 157 ? 0.243 0.326 1.196 1.00 94.62 157 ILE A O 1
ATOM 1279 N N . GLY A 1 158 ? 0.587 2.434 0.530 1.00 92.81 158 GLY A N 1
ATOM 1280 C CA . GLY A 1 158 ? 2.016 2.306 0.288 1.00 92.81 158 GLY A CA 1
ATOM 1281 C C . GLY A 1 158 ? 2.832 2.938 1.398 1.00 92.81 158 GLY A C 1
ATOM 1282 O O . GLY A 1 158 ? 2.418 3.939 1.980 1.00 92.81 158 GLY A O 1
ATOM 1283 N N . ILE A 1 159 ? 4.023 2.395 1.626 1.00 92.94 159 ILE A N 1
ATOM 1284 C CA . ILE A 1 159 ? 5.015 2.990 2.520 1.00 92.94 159 ILE A CA 1
ATOM 1285 C C . ILE A 1 159 ? 6.304 3.187 1.737 1.00 92.94 159 ILE A C 1
ATOM 1287 O O . ILE A 1 159 ? 6.711 2.267 1.032 1.00 92.94 159 ILE A O 1
ATOM 1291 N N . SER A 1 160 ? 6.937 4.355 1.830 1.00 92.31 160 SER A N 1
ATOM 1292 C CA . SER A 1 160 ? 8.262 4.593 1.246 1.00 92.31 160 SER A CA 1
ATOM 1293 C C . SER A 1 160 ? 9.373 3.987 2.118 1.00 92.31 160 SER A C 1
ATOM 1295 O O . SER A 1 160 ? 9.165 3.755 3.310 1.00 92.31 160 SER A O 1
ATOM 1297 N N . PRO A 1 161 ? 10.595 3.784 1.593 1.00 90.94 161 PRO A N 1
ATOM 1298 C CA . PRO A 1 161 ? 11.736 3.378 2.422 1.00 90.94 161 PRO A CA 1
ATOM 1299 C C . PRO A 1 161 ? 12.071 4.349 3.573 1.00 90.94 161 PRO A C 1
ATOM 1301 O O . PRO A 1 161 ? 12.718 3.974 4.556 1.00 90.94 161 PRO A O 1
ATOM 1304 N N . GLN A 1 162 ? 11.632 5.605 3.458 1.00 90.38 162 GLN A N 1
ATOM 1305 C CA . GLN A 1 162 ? 11.778 6.648 4.474 1.00 90.38 162 GLN A CA 1
ATOM 1306 C C . GLN A 1 162 ? 10.659 6.616 5.529 1.00 90.38 162 GLN A C 1
ATOM 1308 O O . GLN A 1 162 ? 10.779 7.293 6.546 1.00 90.38 162 GLN A O 1
ATOM 1313 N N . GLY A 1 163 ? 9.611 5.812 5.322 1.00 90.12 163 GLY A N 1
ATOM 1314 C CA . GLY A 1 163 ? 8.452 5.716 6.213 1.00 90.12 163 GLY A CA 1
ATOM 1315 C C . GLY A 1 163 ? 7.276 6.614 5.819 1.00 90.12 163 GLY A C 1
ATOM 1316 O O . GLY A 1 163 ? 6.305 6.689 6.567 1.00 90.12 163 GLY A O 1
ATOM 1317 N N . ASP A 1 164 ? 7.318 7.274 4.656 1.00 91.81 164 ASP A N 1
ATOM 1318 C CA . ASP A 1 164 ? 6.196 8.092 4.179 1.00 91.81 164 ASP A CA 1
ATOM 1319 C C . ASP A 1 164 ? 5.010 7.205 3.794 1.00 91.81 164 ASP A C 1
ATOM 1321 O O . ASP A 1 164 ? 5.176 6.218 3.072 1.00 91.81 164 ASP A O 1
ATOM 1325 N N . ILE A 1 165 ? 3.807 7.587 4.217 1.00 93.38 165 ILE A N 1
ATOM 1326 C CA . ILE A 1 165 ? 2.577 6.816 4.011 1.00 93.38 165 ILE A CA 1
ATOM 1327 C C . ILE A 1 165 ? 1.756 7.422 2.871 1.00 93.38 165 ILE A C 1
ATOM 1329 O O . ILE A 1 165 ? 1.482 8.622 2.849 1.00 93.38 165 ILE A O 1
ATOM 1333 N N . TRP A 1 166 ? 1.298 6.574 1.952 1.00 93.38 166 TRP A N 1
ATOM 1334 C CA . TRP A 1 166 ? 0.533 6.970 0.771 1.00 93.38 166 TRP A CA 1
ATOM 1335 C C . TRP A 1 166 ? -0.752 6.152 0.648 1.00 93.38 166 TRP A C 1
ATOM 1337 O O . TRP A 1 166 ? -0.690 4.930 0.590 1.00 93.38 166 TRP A O 1
ATOM 1347 N N . ILE A 1 167 ? -1.914 6.799 0.516 1.00 92.44 167 ILE A N 1
ATOM 1348 C CA . ILE A 1 167 ? -3.158 6.111 0.129 1.00 92.44 167 ILE A CA 1
ATOM 1349 C C . ILE A 1 167 ? -3.208 6.000 -1.400 1.00 92.44 167 ILE A C 1
ATOM 1351 O O . ILE A 1 167 ? -3.232 7.011 -2.104 1.00 92.44 167 ILE A O 1
ATOM 1355 N N . PHE A 1 168 ? -3.256 4.782 -1.938 1.00 87.19 168 PHE A N 1
ATOM 1356 C CA . PHE A 1 168 ? -3.379 4.548 -3.383 1.00 87.19 168 PHE A CA 1
ATOM 1357 C C . PHE A 1 168 ? -4.826 4.516 -3.860 1.00 87.19 168 PHE A C 1
ATOM 1359 O O . PHE A 1 168 ? -5.141 5.028 -4.945 1.00 87.19 168 PHE A O 1
ATOM 1366 N N . GLU A 1 169 ? -5.678 3.868 -3.073 1.00 87.88 169 GLU A N 1
ATOM 1367 C CA . GLU A 1 169 ? -7.107 3.706 -3.309 1.00 87.88 169 GLU A CA 1
ATOM 1368 C C . GLU A 1 169 ? -7.849 3.481 -1.988 1.00 87.88 169 GLU A C 1
ATOM 1370 O O . GLU A 1 169 ? -7.276 2.976 -1.025 1.00 87.88 169 GLU A O 1
ATOM 1375 N N . GLY A 1 170 ? -9.127 3.860 -1.965 1.00 90.81 170 GLY A N 1
ATOM 1376 C CA . GLY A 1 170 ? -10.084 3.526 -0.915 1.00 90.81 170 GLY A CA 1
ATOM 1377 C C . GLY A 1 170 ? -11.344 2.958 -1.563 1.00 90.81 170 GLY A C 1
ATOM 1378 O O . GLY A 1 170 ? -11.910 3.583 -2.460 1.00 90.81 170 GLY A O 1
ATOM 1379 N N . ASN A 1 171 ? -11.756 1.762 -1.146 1.00 88.44 171 ASN A N 1
ATOM 1380 C CA . ASN A 1 171 ? -12.891 1.035 -1.709 1.00 88.44 171 ASN A CA 1
ATOM 1381 C C . ASN A 1 171 ? -13.977 0.844 -0.643 1.00 88.44 171 ASN A C 1
ATOM 1383 O O . ASN A 1 171 ? -13.745 0.139 0.333 1.00 88.44 171 ASN A O 1
ATOM 1387 N N . TYR A 1 172 ? -15.176 1.390 -0.861 1.00 86.44 172 TYR A N 1
ATOM 1388 C CA . TYR A 1 172 ? -16.321 1.266 0.061 1.00 86.44 172 TYR A CA 1
ATOM 1389 C C . TYR A 1 172 ? -17.055 -0.093 -0.019 1.00 86.44 172 TYR A C 1
ATOM 1391 O O . TYR A 1 172 ? -18.038 -0.322 0.676 1.00 86.44 172 TYR A O 1
ATOM 1399 N N . LYS A 1 173 ? -16.597 -1.002 -0.893 1.00 85.31 173 LYS A N 1
ATOM 1400 C CA . LYS A 1 173 ? -17.004 -2.419 -0.963 1.00 85.31 173 LYS A CA 1
ATOM 1401 C C . LYS A 1 173 ? -15.754 -3.297 -1.059 1.00 85.31 173 LYS A C 1
ATOM 1403 O O . LYS A 1 173 ? -15.444 -3.810 -2.140 1.00 85.31 173 LYS A O 1
ATOM 1408 N N . PRO A 1 174 ? -14.946 -3.376 0.007 1.00 85.38 174 PRO A N 1
ATOM 1409 C CA . PRO A 1 174 ? -13.672 -4.069 -0.063 1.00 85.38 174 PRO A CA 1
ATOM 1410 C C . PRO A 1 174 ? -13.864 -5.584 -0.139 1.00 85.38 174 PRO A C 1
ATOM 1412 O O . PRO A 1 174 ? -14.763 -6.154 0.469 1.00 85.38 174 PRO A O 1
ATOM 1415 N N . ASN A 1 175 ? -12.975 -6.254 -0.870 1.00 81.00 175 ASN A N 1
ATOM 1416 C CA . ASN A 1 175 ? -12.896 -7.708 -0.821 1.00 81.00 175 ASN A CA 1
ATOM 1417 C C . ASN A 1 175 ? -12.177 -8.138 0.468 1.00 81.00 175 ASN A C 1
ATOM 1419 O O . ASN A 1 175 ? -11.004 -7.800 0.652 1.00 81.00 175 ASN A O 1
ATOM 1423 N N . LEU A 1 176 ? -12.877 -8.896 1.315 1.00 82.06 176 LEU A N 1
ATOM 1424 C CA . LEU A 1 176 ? -12.383 -9.392 2.601 1.00 82.06 176 LEU A CA 1
ATOM 1425 C C . LEU A 1 176 ? -11.755 -10.796 2.520 1.00 82.06 176 LEU A C 1
ATOM 1427 O O . LEU A 1 176 ? -11.204 -11.275 3.505 1.00 82.06 176 LEU A O 1
ATOM 1431 N N . ALA A 1 177 ? -11.770 -11.443 1.347 1.00 77.88 177 ALA A N 1
ATOM 1432 C CA . ALA A 1 177 ? -11.336 -12.832 1.173 1.00 77.88 177 ALA A CA 1
ATOM 1433 C C . ALA A 1 177 ? -9.914 -13.119 1.680 1.00 77.88 177 ALA A C 1
ATOM 1435 O O . ALA A 1 177 ? -9.640 -14.203 2.187 1.00 77.88 177 ALA A O 1
ATOM 1436 N N . MET A 1 178 ? -9.016 -12.138 1.563 1.00 75.19 178 MET A N 1
ATOM 1437 C CA . MET A 1 178 ? -7.614 -12.264 1.973 1.00 75.19 178 MET A CA 1
ATOM 1438 C C . MET A 1 178 ? -7.407 -12.377 3.490 1.00 75.19 178 MET A C 1
ATOM 1440 O O . MET A 1 178 ? -6.328 -12.780 3.910 1.00 75.19 178 MET A O 1
ATOM 1444 N N . PHE A 1 179 ? -8.422 -12.056 4.298 1.00 76.88 179 PHE A N 1
ATOM 1445 C CA . PHE A 1 179 ? -8.347 -12.112 5.759 1.00 76.88 179 PHE A CA 1
ATOM 1446 C C . PHE A 1 179 ? -8.810 -13.458 6.337 1.00 76.88 179 PHE A C 1
ATOM 1448 O O . PHE A 1 179 ? -8.420 -13.805 7.445 1.00 76.88 179 PHE A O 1
ATOM 1455 N N . PHE A 1 180 ? -9.562 -14.271 5.584 1.00 67.81 180 PHE A N 1
ATOM 1456 C CA . PHE A 1 180 ? -10.151 -15.518 6.104 1.00 67.81 180 PHE A CA 1
ATOM 1457 C C . PHE A 1 180 ? -9.148 -16.659 6.359 1.00 67.81 180 PHE A C 1
ATOM 1459 O O . PHE A 1 180 ? -9.512 -17.662 6.961 1.00 67.81 180 PHE A O 1
ATOM 1466 N N . GLY A 1 181 ? -7.901 -16.542 5.890 1.00 61.06 181 GLY A N 1
ATOM 1467 C CA . GLY A 1 181 ? -6.866 -17.575 6.041 1.00 61.06 181 GLY A CA 1
ATOM 1468 C C . GLY A 1 181 ? -5.809 -17.292 7.114 1.00 61.06 181 GLY A C 1
ATOM 1469 O O . GLY A 1 181 ? -4.876 -18.081 7.242 1.00 61.06 181 GLY A O 1
ATOM 1470 N N . LEU A 1 182 ? -5.910 -16.172 7.842 1.00 57.44 182 LEU A N 1
ATOM 1471 C CA . LEU A 1 182 ? -4.858 -15.655 8.732 1.00 57.44 182 LEU A CA 1
ATOM 1472 C C . LEU A 1 182 ? -5.231 -15.700 10.225 1.00 57.44 182 LEU A C 1
ATOM 1474 O O . LEU A 1 182 ? -4.938 -14.762 10.953 1.00 57.44 182 LEU A O 1
ATOM 1478 N N . GLU A 1 183 ? -5.781 -16.835 10.671 1.00 48.56 183 GLU A N 1
ATOM 1479 C CA . GLU A 1 183 ? -6.316 -17.139 12.020 1.00 48.56 183 GLU A CA 1
ATOM 1480 C C . GLU A 1 183 ? -7.834 -16.925 12.166 1.00 48.56 183 GLU A C 1
ATOM 1482 O O . GLU A 1 183 ? -8.418 -16.000 11.603 1.00 48.56 183 GLU A O 1
ATOM 1487 N N . GLU A 1 184 ? -8.481 -17.816 12.930 1.00 45.47 184 GLU A N 1
ATOM 1488 C CA . GLU A 1 184 ? -9.885 -17.698 13.340 1.00 45.47 184 GLU A CA 1
ATOM 1489 C C . GLU A 1 184 ? -10.048 -16.485 14.267 1.00 45.47 184 GLU A C 1
ATOM 1491 O O . GLU A 1 184 ? -9.932 -16.588 15.487 1.00 45.47 184 GLU A O 1
ATOM 1496 N N . LYS A 1 185 ? -10.295 -15.306 13.694 1.00 46.91 185 LYS A N 1
ATOM 1497 C CA . LYS A 1 185 ? -10.663 -14.121 14.471 1.00 46.91 185 LYS A CA 1
ATOM 1498 C C . LYS A 1 185 ? -12.181 -14.012 14.584 1.00 46.91 185 LYS A C 1
ATOM 1500 O O . LYS A 1 185 ? -12.884 -13.739 13.614 1.00 46.91 185 LYS A O 1
ATOM 1505 N N . ASP A 1 186 ? -12.677 -14.175 15.806 1.00 44.62 186 ASP A N 1
ATOM 1506 C CA . ASP A 1 186 ? -14.071 -13.961 16.215 1.00 44.62 186 ASP A CA 1
ATOM 1507 C C . ASP A 1 186 ? -14.403 -12.454 16.341 1.00 44.62 186 ASP A C 1
ATOM 1509 O O . ASP A 1 186 ? -14.925 -11.977 17.351 1.00 44.62 186 ASP A O 1
ATOM 1513 N N . THR A 1 187 ? -14.080 -11.644 15.330 1.00 48.69 187 THR A N 1
ATOM 1514 C CA . THR A 1 187 ? -14.424 -10.214 15.356 1.00 48.69 187 THR A CA 1
ATOM 1515 C C . THR A 1 187 ? -15.889 -10.055 14.940 1.00 48.69 187 THR A C 1
ATOM 1517 O O . THR A 1 187 ? -16.275 -10.401 13.824 1.00 48.69 187 THR A O 1
ATOM 1520 N N . TYR A 1 188 ? -16.720 -9.540 15.853 1.00 44.16 188 TYR A N 1
ATOM 1521 C CA . TYR A 1 188 ? -18.186 -9.394 15.749 1.00 44.16 188 TYR A CA 1
ATOM 1522 C C . TYR A 1 188 ? -18.679 -8.845 14.390 1.00 44.16 188 TYR A C 1
ATOM 1524 O O . TYR A 1 188 ? -19.720 -9.260 13.886 1.00 44.16 188 TYR A O 1
ATOM 1532 N N . ILE A 1 189 ? -17.884 -7.981 13.753 1.00 50.19 189 ILE A N 1
ATOM 1533 C CA . ILE A 1 189 ? -18.225 -7.257 12.521 1.00 50.19 189 ILE A CA 1
ATOM 1534 C C . ILE A 1 189 ? -18.129 -8.142 11.257 1.00 50.19 189 ILE A C 1
ATOM 1536 O O . ILE A 1 189 ? -18.782 -7.869 10.254 1.00 50.19 189 ILE A O 1
ATOM 1540 N N . TYR A 1 190 ? -17.407 -9.270 11.298 1.00 52.06 190 TYR A N 1
ATOM 1541 C CA . TYR A 1 190 ? -17.349 -10.203 10.163 1.00 52.06 190 TYR A CA 1
ATOM 1542 C C . TYR A 1 190 ? -18.681 -10.903 9.877 1.00 52.06 190 TYR A C 1
ATOM 1544 O O . TYR A 1 190 ? -18.904 -11.350 8.755 1.00 52.06 190 TYR A O 1
ATOM 1552 N N . LYS A 1 191 ? -19.564 -11.038 10.876 1.00 48.25 191 LYS A N 1
ATOM 1553 C CA . LYS A 1 191 ? -20.785 -11.853 10.754 1.00 48.25 191 LYS A CA 1
ATOM 1554 C C . LYS A 1 191 ? -21.942 -11.105 10.079 1.00 48.25 191 LYS A C 1
ATOM 1556 O O . LYS A 1 191 ? -22.719 -11.753 9.381 1.00 48.25 191 LYS A O 1
ATOM 1561 N N . GLU A 1 192 ? -22.040 -9.784 10.234 1.00 49.50 192 GLU A N 1
ATOM 1562 C CA . GLU A 1 192 ? -23.127 -8.980 9.645 1.00 49.50 192 GLU A CA 1
ATOM 1563 C C . GLU A 1 192 ? -22.868 -8.672 8.157 1.00 49.50 192 GLU A C 1
ATOM 1565 O O . GLU A 1 192 ? -23.699 -9.016 7.312 1.00 49.50 192 GLU A O 1
ATOM 1570 N N . ASP A 1 193 ? -21.668 -8.197 7.797 1.00 49.06 193 ASP A N 1
ATOM 1571 C CA . ASP A 1 193 ? -21.315 -7.885 6.398 1.00 49.06 193 ASP A CA 1
ATOM 1572 C C . ASP A 1 193 ? -21.199 -9.146 5.511 1.00 49.06 193 ASP A C 1
ATOM 1574 O O . ASP A 1 193 ? -21.477 -9.107 4.308 1.00 49.06 193 ASP A O 1
ATOM 1578 N N . HIS A 1 194 ? -20.850 -10.308 6.084 1.00 46.88 194 HIS A N 1
ATOM 1579 C CA . HIS A 1 194 ? -20.817 -11.588 5.359 1.00 46.88 194 HIS A CA 1
ATOM 1580 C C . HIS A 1 194 ? -22.217 -12.055 4.919 1.00 46.88 194 HIS A C 1
ATOM 1582 O O . HIS A 1 194 ? -22.353 -12.749 3.904 1.00 46.88 194 HIS A O 1
ATOM 1588 N N . GLN A 1 195 ? -23.274 -11.690 5.652 1.00 40.06 195 GLN A N 1
ATOM 1589 C CA . GLN A 1 195 ? -24.649 -12.015 5.262 1.00 40.06 195 GLN A CA 1
ATOM 1590 C C . GLN A 1 195 ? -25.182 -11.095 4.158 1.00 40.06 195 GLN A C 1
ATOM 1592 O O . GLN A 1 195 ? -26.027 -11.532 3.375 1.00 40.06 195 GLN A O 1
ATOM 1597 N N . GLU A 1 196 ? -24.692 -9.858 4.053 1.00 41.69 196 GLU A N 1
ATOM 1598 C CA . GLU A 1 196 ? -25.071 -8.938 2.974 1.00 41.69 196 GLU A CA 1
ATOM 1599 C C . GLU A 1 196 ? -24.254 -9.153 1.695 1.00 41.69 196 GLU A C 1
ATOM 1601 O O . GLU A 1 196 ? -24.827 -9.189 0.605 1.00 41.69 196 GLU A O 1
ATOM 1606 N N . ALA A 1 197 ? -22.944 -9.403 1.801 1.00 39.59 197 ALA A N 1
ATOM 1607 C CA . ALA A 1 197 ? -22.082 -9.648 0.641 1.00 39.59 197 ALA A CA 1
ATOM 1608 C C . ALA A 1 197 ? -22.471 -10.914 -0.151 1.00 39.59 197 ALA A C 1
ATOM 1610 O O . ALA A 1 197 ? -22.340 -10.939 -1.375 1.00 39.59 197 ALA A O 1
ATOM 1611 N N . ASN A 1 198 ? -23.005 -11.942 0.520 1.00 37.75 198 ASN A N 1
ATOM 1612 C CA . ASN A 1 198 ? -23.482 -13.175 -0.122 1.00 37.75 198 ASN A CA 1
ATOM 1613 C C . ASN A 1 198 ? -24.902 -13.080 -0.706 1.00 37.75 198 ASN A C 1
ATOM 1615 O O . ASN A 1 198 ? -25.331 -14.004 -1.389 1.00 37.75 198 ASN A O 1
ATOM 1619 N N . LYS A 1 199 ? -25.642 -11.989 -0.469 1.00 33.44 199 LYS A N 1
ATOM 1620 C CA . LYS A 1 199 ? -26.956 -11.752 -1.102 1.00 33.44 199 LYS A CA 1
ATOM 1621 C C . LYS A 1 199 ? -26.854 -11.033 -2.451 1.00 33.44 199 LYS A C 1
ATOM 1623 O O . LYS A 1 199 ? -27.867 -10.867 -3.122 1.00 33.44 199 LYS A O 1
ATOM 1628 N N . ALA A 1 200 ? -25.657 -10.589 -2.834 1.00 34.69 200 ALA A N 1
ATOM 1629 C CA . ALA A 1 200 ? -25.413 -9.802 -4.041 1.00 34.69 200 ALA A CA 1
ATOM 1630 C C . ALA A 1 200 ? -24.782 -10.599 -5.204 1.00 34.69 200 ALA A C 1
ATOM 1632 O O . ALA A 1 200 ? -24.305 -9.982 -6.159 1.00 34.69 200 ALA A O 1
ATOM 1633 N N . TYR A 1 201 ? -24.795 -11.936 -5.138 1.00 30.73 201 TYR A N 1
ATOM 1634 C CA . TYR A 1 201 ? -24.400 -12.842 -6.224 1.00 30.73 201 TYR A CA 1
ATOM 1635 C C . TYR A 1 201 ? -25.551 -13.763 -6.622 1.00 30.73 201 TYR A C 1
ATOM 1637 O O . TYR A 1 201 ? -26.209 -14.305 -5.706 1.00 30.73 201 TYR A O 1
#

Sequence (201 aa):
MNIKPFVSQQGLGIAKITMLNPFHYEIHFNNRKVTKTNMDEAYDYIKGKDLLKKSYIVRERLPLAEIDGCPIDIRVITQKEHSSWKVTEKIVKVAGKDFFITNAAQKLLNLDQAIQSPNLSISNNEQLEYEIDRICIYASKLFEENHPDIHIIGFDIGISPQGDIWIFEGNYKPNLAMFFGLEEKDTYIYKEDHQEANKAY